Protein AF-A0A328BKX2-F1 (afdb_monomer)

pLDDT: mean 86.51, std 14.13, range [36.91, 97.56]

Solvent-accessible surface area (backbone atoms only — not comparable to full-atom values): 14090 Å² total; per-residue (Å²): 142,55,44,58,56,46,29,51,46,41,62,68,53,55,75,74,71,73,84,58,55,82,82,56,82,72,68,78,46,76,66,35,42,72,31,36,44,68,50,50,36,51,68,24,59,62,56,78,68,53,48,56,54,51,54,64,38,33,60,78,68,77,40,74,39,46,39,47,24,52,54,32,51,47,50,53,46,45,50,52,18,49,52,45,44,52,51,32,54,78,62,74,40,79,78,58,93,74,49,69,69,57,53,52,52,55,52,63,42,67,80,48,56,54,69,48,35,44,50,57,47,40,40,48,33,40,46,46,36,49,49,34,59,17,48,36,52,32,48,89,43,66,48,56,33,53,50,27,56,51,50,38,56,50,30,56,49,47,39,42,49,38,32,49,51,51,57,70,67,52,68,103,62,64,68,66,64,51,52,52,52,50,53,54,48,51,50,50,38,51,54,49,48,51,52,50,43,77,76,32,42,54,20,28,45,50,23,72,31,49,71,68,54,46,54,50,50,37,49,50,45,45,50,52,50,53,49,35,52,74,39,60,85,74,57,70,84,81,74,78,77,80,81,73,80,76,74,73,87,78,79,83,79,130

Foldseek 3Di:
DDLLVLLVQLVLCPCVLVPFPLVQPDAFDPLLCVQCVVVLLQLLDDDPVLLVLLLVLQVVLVDVSSSSSSVSVSVVSVVLSVLSCSVCVSNVRDHDPDHVLVVVLVVQLVVDHSLSNLLSQLLCLLLLLLLLLLLLQLTPGPSSVVSSVSSNVVSVLSLLSSLLVNLSVDDPDDPVVVVVVLVVSVVVSLVSLVVCCVRNVSSNVSSVHDPVNSVVSSVVSSVVSVVCNVPVVPRDSDHDDPDDPDDPPPPPPD

Mean predicted aligned error: 6.62 Å

Sequence (254 aa):
MTFANWTAYFRANHAHLADLSWDDPYRLTQREKRAAGRSLQHFQRFETGEGRHLRRRAEDMHDPDYEAAIGGLISEEADHSIALGQFLDAQGLPRLGRSWVNDAFRWLRRWGGLETTVRVLLTAEVVGTVYFRALYHATYSGLLQQLCLRIIRDEEMHVNFQCFALARLRPRRNAFSWGLRQLLHGGLTAGTAVVVWLWFNRALWAGGMGPVGFFAAVAEEWDRACQLLRQPDAIRINLPAPRTPQRPAAERAA

Structure (mmCIF, N/CA/C/O backbone):
data_AF-A0A328BKX2-F1
#
_entry.id   AF-A0A328BKX2-F1
#
loop_
_atom_site.group_PDB
_atom_site.id
_atom_site.type_symbol
_atom_site.label_atom_id
_atom_site.label_alt_id
_atom_site.label_comp_id
_atom_site.label_asym_id
_atom_site.label_entity_id
_atom_site.label_seq_id
_atom_site.pdbx_PDB_ins_code
_atom_site.Cartn_x
_atom_site.Cartn_y
_atom_site.Cartn_z
_atom_site.occupancy
_atom_site.B_iso_or_equiv
_atom_site.auth_seq_id
_atom_site.auth_comp_id
_atom_site.auth_asym_id
_atom_site.auth_atom_id
_atom_site.pdbx_PDB_model_num
ATOM 1 N N . MET A 1 1 ? 15.989 -12.217 -12.522 1.00 89.06 1 MET A N 1
ATOM 2 C CA . MET A 1 1 ? 14.554 -11.966 -12.271 1.00 89.06 1 MET A CA 1
ATOM 3 C C . MET A 1 1 ? 13.917 -11.367 -13.519 1.00 89.06 1 MET A C 1
ATOM 5 O O . MET A 1 1 ? 14.517 -10.469 -14.113 1.00 89.06 1 MET A O 1
ATOM 9 N N . THR A 1 2 ? 12.756 -11.878 -13.926 1.00 94.06 2 THR A N 1
ATOM 10 C CA . THR A 1 2 ? 11.971 -11.458 -15.107 1.00 94.06 2 THR A CA 1
ATOM 11 C C . THR A 1 2 ? 10.511 -11.191 -14.725 1.00 94.06 2 THR A C 1
ATOM 13 O O . THR A 1 2 ? 10.093 -11.537 -13.619 1.00 94.06 2 THR A O 1
ATOM 16 N N . PHE A 1 3 ? 9.714 -10.609 -15.629 1.00 95.94 3 PHE A N 1
ATOM 17 C CA . PHE A 1 3 ? 8.272 -10.460 -15.406 1.00 95.94 3 PHE A CA 1
ATOM 18 C C . PHE A 1 3 ? 7.538 -11.808 -15.328 1.00 95.94 3 PHE A C 1
ATOM 20 O O . PHE A 1 3 ? 6.598 -11.928 -14.549 1.00 95.94 3 PHE A O 1
ATOM 27 N N . ALA A 1 4 ? 8.030 -12.864 -15.988 1.00 96.31 4 ALA A N 1
ATOM 28 C CA . ALA A 1 4 ? 7.507 -14.220 -15.803 1.00 96.31 4 ALA A CA 1
ATOM 29 C C . ALA A 1 4 ? 7.591 -14.689 -14.337 1.00 96.31 4 ALA A C 1
ATOM 31 O O . ALA A 1 4 ? 6.673 -15.339 -13.836 1.00 96.31 4 ALA A O 1
ATOM 32 N N . ASN A 1 5 ? 8.668 -14.335 -13.615 1.00 96.00 5 ASN A N 1
ATOM 33 C CA . ASN A 1 5 ? 8.780 -14.654 -12.188 1.00 96.00 5 ASN A CA 1
ATOM 34 C C . ASN A 1 5 ? 7.713 -13.923 -11.357 1.00 96.00 5 ASN A C 1
ATOM 36 O O . ASN A 1 5 ? 7.162 -14.513 -10.432 1.00 96.00 5 ASN A O 1
ATOM 40 N N . TRP A 1 6 ? 7.400 -12.672 -11.701 1.00 96.25 6 TRP A N 1
ATOM 41 C CA . TRP A 1 6 ? 6.340 -11.894 -11.055 1.00 96.25 6 TRP A CA 1
ATOM 42 C C . TRP A 1 6 ? 4.947 -12.447 -11.361 1.00 96.25 6 TRP A C 1
ATOM 44 O O . TRP A 1 6 ? 4.137 -12.607 -10.453 1.00 96.25 6 TRP A O 1
ATOM 54 N N . THR A 1 7 ? 4.692 -12.844 -12.607 1.00 96.19 7 THR A N 1
ATOM 55 C CA . THR A 1 7 ? 3.459 -13.545 -12.989 1.00 96.19 7 THR A CA 1
ATOM 56 C C . THR A 1 7 ? 3.288 -14.849 -12.211 1.00 96.19 7 THR A C 1
ATOM 58 O O . THR A 1 7 ? 2.194 -15.149 -11.730 1.00 96.19 7 THR A O 1
ATOM 61 N N . ALA A 1 8 ? 4.365 -15.622 -12.041 1.00 95.38 8 ALA A N 1
ATOM 62 C CA . ALA A 1 8 ? 4.344 -16.830 -11.222 1.00 95.38 8 ALA A CA 1
ATOM 63 C C . ALA A 1 8 ? 4.078 -16.519 -9.739 1.00 95.38 8 ALA A C 1
ATOM 65 O O . ALA A 1 8 ? 3.306 -17.237 -9.107 1.00 95.38 8 ALA A O 1
ATOM 66 N N . TYR A 1 9 ? 4.665 -15.443 -9.204 1.00 95.50 9 TYR A N 1
ATOM 67 C CA . TYR A 1 9 ? 4.417 -14.981 -7.838 1.00 95.50 9 TYR A CA 1
ATOM 68 C C . TYR A 1 9 ? 2.941 -14.635 -7.609 1.00 95.50 9 TYR A C 1
ATOM 70 O O . TYR A 1 9 ? 2.323 -15.256 -6.748 1.00 95.50 9 TYR A O 1
ATOM 78 N N . PHE A 1 10 ? 2.352 -13.735 -8.405 1.00 94.94 10 PHE A N 1
ATOM 79 C CA . PHE A 1 10 ? 0.949 -13.337 -8.224 1.00 94.94 10 PHE A CA 1
ATOM 80 C C . PHE A 1 10 ? -0.008 -14.522 -8.395 1.00 94.94 10 PHE A C 1
ATOM 82 O O . PHE A 1 10 ? -0.987 -14.659 -7.668 1.00 94.94 10 PHE A O 1
ATOM 89 N N . ARG A 1 11 ? 0.307 -15.451 -9.307 1.00 93.62 11 ARG A N 1
ATOM 90 C CA . ARG A 1 11 ? -0.455 -16.699 -9.441 1.00 93.62 11 ARG A CA 1
ATOM 91 C C . ARG A 1 11 ? -0.369 -17.563 -8.180 1.00 93.62 11 ARG A C 1
ATOM 93 O O . ARG A 1 11 ? -1.376 -18.129 -7.768 1.00 93.62 11 ARG A O 1
ATOM 100 N N . ALA A 1 12 ? 0.815 -17.688 -7.584 1.00 92.44 12 ALA A N 1
ATOM 101 C CA . ALA A 1 12 ? 1.024 -18.476 -6.371 1.00 92.44 12 ALA A CA 1
ATOM 102 C C . ALA A 1 12 ? 0.431 -17.811 -5.116 1.00 92.44 12 ALA A C 1
ATOM 104 O O . ALA A 1 12 ? -0.023 -18.517 -4.215 1.00 92.44 12 ALA A O 1
ATOM 105 N N . ASN A 1 13 ? 0.404 -16.475 -5.062 1.00 92.12 13 ASN A N 1
ATOM 106 C CA . ASN A 1 13 ? -0.212 -15.711 -3.975 1.00 92.12 13 ASN A CA 1
ATOM 107 C C . ASN A 1 13 ? -1.744 -15.627 -4.107 1.00 92.12 13 ASN A C 1
ATOM 109 O O . ASN A 1 13 ? -2.405 -15.092 -3.229 1.00 92.12 13 ASN A O 1
ATOM 113 N N . HIS A 1 14 ? -2.357 -16.198 -5.145 1.00 87.69 14 HIS A N 1
ATOM 114 C CA . HIS A 1 14 ? -3.814 -16.220 -5.269 1.00 87.69 14 HIS A CA 1
ATOM 115 C C . HIS A 1 14 ? -4.500 -16.879 -4.052 1.00 87.69 14 HIS A C 1
ATOM 117 O O . HIS A 1 14 ? -4.045 -17.907 -3.534 1.00 87.69 14 HIS A O 1
ATOM 123 N N . ALA A 1 15 ? -5.641 -16.324 -3.626 1.00 85.88 15 ALA A N 1
ATOM 124 C CA . ALA A 1 15 ? -6.417 -16.790 -2.469 1.00 85.88 15 ALA A CA 1
ATOM 125 C C . ALA A 1 15 ? -5.618 -16.812 -1.150 1.00 85.88 15 ALA A C 1
ATOM 127 O O . ALA A 1 15 ? -5.840 -17.662 -0.286 1.00 85.88 15 ALA A O 1
ATOM 128 N N . HIS A 1 16 ? -4.670 -15.891 -0.994 1.00 86.31 16 HIS A N 1
ATOM 129 C CA . HIS A 1 16 ? -3.834 -15.752 0.194 1.00 86.31 16 HIS A CA 1
ATOM 130 C C . HIS A 1 16 ? -4.561 -15.246 1.452 1.00 86.31 16 HIS A C 1
ATOM 132 O O . HIS A 1 16 ? -3.963 -15.272 2.526 1.00 86.31 16 HIS A O 1
ATOM 138 N N . LEU A 1 17 ? -5.805 -14.777 1.304 1.00 90.56 17 LEU A N 1
ATOM 139 C CA . LEU A 1 17 ? -6.700 -14.331 2.382 1.00 90.56 17 LEU A CA 1
ATOM 140 C C . LEU A 1 17 ? -7.748 -15.387 2.763 1.00 90.56 17 LEU A C 1
ATOM 142 O O . LEU A 1 17 ? -8.624 -15.125 3.586 1.00 90.56 17 LEU A O 1
ATOM 146 N N . ALA A 1 18 ? -7.728 -16.561 2.127 1.00 88.31 18 ALA A N 1
ATOM 147 C CA . ALA A 1 18 ? -8.783 -17.559 2.298 1.00 88.31 18 ALA A CA 1
ATOM 148 C C . ALA A 1 18 ? -8.779 -18.231 3.683 1.00 88.31 18 ALA A C 1
ATOM 150 O O . ALA A 1 18 ? -9.789 -18.804 4.077 1.00 88.31 18 ALA A O 1
ATOM 151 N N . ASP A 1 19 ? -7.658 -18.180 4.405 1.00 89.06 19 ASP A N 1
ATOM 152 C CA . ASP A 1 19 ? -7.442 -18.813 5.710 1.00 89.06 19 ASP A CA 1
ATOM 153 C C . ASP A 1 19 ? -7.619 -17.859 6.903 1.00 89.06 19 ASP A C 1
ATOM 155 O O . ASP A 1 19 ? -7.345 -18.235 8.043 1.00 89.06 19 ASP A O 1
ATOM 159 N N . LEU A 1 20 ? -8.094 -16.637 6.657 1.00 92.50 20 LEU A N 1
ATOM 160 C CA . LEU A 1 20 ? -8.404 -15.683 7.716 1.00 92.50 20 LEU A CA 1
ATOM 161 C C . LEU A 1 20 ? -9.540 -16.193 8.612 1.00 92.50 20 LEU A C 1
ATOM 163 O O . LEU A 1 20 ? -10.514 -16.783 8.140 1.00 92.50 20 LEU A O 1
ATOM 167 N N . SER A 1 21 ? -9.443 -15.904 9.910 1.00 93.06 21 SER A N 1
ATOM 168 C CA . SER A 1 21 ? -10.442 -16.292 10.919 1.00 93.06 21 SER A CA 1
ATOM 169 C C . SER A 1 21 ? -11.715 -15.433 10.842 1.00 93.06 21 SER A C 1
ATOM 171 O O . SER A 1 21 ? -11.977 -14.596 11.705 1.00 93.06 21 SER A O 1
ATOM 173 N N . TRP A 1 22 ? -12.504 -15.598 9.776 1.00 93.25 22 TRP A N 1
ATOM 174 C CA . TRP A 1 22 ? -13.756 -14.857 9.547 1.00 93.25 22 TRP A CA 1
ATOM 175 C C . TRP A 1 22 ? -14.840 -15.110 10.605 1.00 93.25 22 TRP A C 1
ATOM 177 O O . TRP A 1 22 ? -15.785 -14.330 10.719 1.00 93.25 22 TRP A O 1
ATOM 187 N N . ASP A 1 23 ? -14.699 -16.179 11.384 1.00 91.06 23 ASP A N 1
ATOM 188 C CA . ASP A 1 23 ? -15.544 -16.552 12.515 1.00 91.06 23 ASP A CA 1
ATOM 189 C C . ASP A 1 23 ? -15.181 -15.831 13.829 1.00 91.06 23 ASP A C 1
ATOM 191 O O . ASP A 1 23 ? -15.810 -16.090 14.855 1.00 91.06 23 ASP A O 1
ATOM 195 N N . ASP A 1 24 ? -14.226 -14.888 13.807 1.00 89.12 24 ASP A N 1
ATOM 196 C CA . ASP A 1 24 ? -13.845 -14.071 14.965 1.00 89.12 24 ASP A CA 1
ATOM 197 C C . ASP A 1 24 ? -15.081 -13.373 15.597 1.00 89.12 24 ASP A C 1
ATOM 199 O O . ASP A 1 24 ? -15.725 -12.507 14.977 1.00 89.12 24 ASP A O 1
ATOM 203 N N . PRO A 1 25 ? -15.443 -13.711 16.855 1.00 93.38 25 PRO A N 1
ATOM 204 C CA . PRO A 1 25 ? -16.592 -13.115 17.527 1.00 93.38 25 PRO A CA 1
ATOM 205 C C . PRO A 1 25 ? -16.325 -11.671 17.966 1.00 93.38 25 PRO A C 1
ATOM 207 O O . PRO A 1 25 ? -17.259 -10.985 18.389 1.00 93.38 25 PRO A O 1
ATOM 210 N N . TYR A 1 26 ? -15.081 -11.183 17.874 1.00 95.94 26 TYR A N 1
ATOM 211 C CA . TYR A 1 26 ? -14.721 -9.841 18.302 1.00 95.94 26 TYR A CA 1
ATOM 212 C C . TYR A 1 26 ? -15.551 -8.775 17.578 1.00 95.94 26 TYR A C 1
ATOM 214 O O . TYR A 1 26 ? -15.739 -8.783 16.353 1.00 95.94 26 TYR A O 1
ATOM 222 N N . ARG A 1 27 ? -16.058 -7.814 18.352 1.00 96.75 27 ARG A N 1
ATOM 223 C CA . ARG A 1 27 ? -16.781 -6.653 17.836 1.00 96.75 27 ARG A CA 1
ATOM 224 C C . ARG A 1 27 ? -16.072 -5.389 18.269 1.00 96.75 27 ARG A C 1
ATOM 226 O O . ARG A 1 27 ? -15.875 -5.165 19.461 1.00 96.75 27 ARG A O 1
ATOM 233 N N . LEU A 1 28 ? -15.739 -4.553 17.287 1.00 96.50 28 LEU A N 1
ATOM 234 C CA . LEU A 1 28 ? -15.098 -3.269 17.521 1.00 96.50 28 LEU A CA 1
ATOM 235 C C . LEU A 1 28 ? -15.939 -2.445 18.496 1.00 96.50 28 LEU A C 1
ATOM 237 O O . LEU A 1 28 ? -17.134 -2.200 18.284 1.00 96.50 28 LEU A O 1
ATOM 241 N N . THR A 1 29 ? -15.283 -1.957 19.537 1.00 97.12 29 THR A N 1
ATOM 242 C CA . THR A 1 29 ? -15.866 -1.005 20.473 1.00 97.12 29 THR A CA 1
ATOM 243 C C . THR A 1 29 ? -16.212 0.302 19.760 1.00 97.12 29 THR A C 1
ATOM 245 O O . THR A 1 29 ? -15.664 0.656 18.713 1.00 97.12 29 THR A O 1
ATOM 248 N N . GLN A 1 30 ? -17.083 1.110 20.366 1.00 95.88 30 GLN A N 1
ATOM 249 C CA . GLN A 1 30 ? -17.389 2.442 19.834 1.00 95.88 30 GLN A CA 1
ATOM 250 C C . GLN A 1 30 ? -16.146 3.343 19.744 1.00 95.88 30 GLN A C 1
ATOM 252 O O . GLN A 1 30 ? -16.073 4.224 18.886 1.00 95.88 30 GLN A O 1
ATOM 257 N N . ARG A 1 31 ? -15.151 3.125 20.613 1.00 94.69 31 ARG A N 1
ATOM 258 C CA . ARG A 1 31 ? -13.868 3.833 20.561 1.00 94.69 31 ARG A CA 1
ATOM 259 C C . ARG A 1 31 ? -13.078 3.446 19.311 1.00 94.69 31 ARG A C 1
ATOM 261 O O . ARG A 1 31 ? -12.642 4.344 18.597 1.00 94.69 31 ARG A O 1
ATOM 268 N N . GLU A 1 32 ? -12.948 2.155 19.026 1.00 96.19 32 GLU A N 1
ATOM 269 C CA . GLU A 1 32 ? -12.232 1.656 17.844 1.00 96.19 32 GLU A CA 1
ATOM 270 C C . GLU A 1 32 ? -12.942 2.045 16.547 1.00 96.19 32 GLU A C 1
ATOM 272 O O . GLU A 1 32 ? -12.303 2.553 15.629 1.00 96.19 32 GLU A O 1
ATOM 277 N N . LYS A 1 33 ? -14.277 1.935 16.493 1.00 95.88 33 LYS A N 1
ATOM 278 C CA . LYS A 1 33 ? -15.070 2.399 15.341 1.00 95.88 33 LYS A CA 1
ATOM 279 C C . LYS A 1 33 ? -14.832 3.881 15.042 1.00 95.88 33 LYS A C 1
ATOM 281 O O . LYS A 1 33 ? -14.639 4.252 13.888 1.00 95.88 33 LYS A O 1
ATOM 286 N N . ARG A 1 34 ? -14.782 4.737 16.072 1.00 93.38 34 ARG A N 1
ATOM 287 C CA . ARG A 1 34 ? -14.463 6.171 15.914 1.00 93.38 34 ARG A CA 1
ATOM 288 C C . ARG A 1 34 ? -13.007 6.439 15.534 1.00 93.38 34 ARG A C 1
ATOM 290 O O . ARG A 1 34 ? -12.729 7.489 14.957 1.00 93.38 34 ARG A O 1
ATOM 297 N N . ALA A 1 35 ? -12.087 5.555 15.905 1.00 93.25 35 ALA A N 1
ATOM 298 C CA . ALA A 1 35 ? -10.669 5.705 15.608 1.00 93.25 35 ALA A CA 1
ATOM 299 C C . ALA A 1 35 ? -10.337 5.266 14.175 1.00 93.25 35 ALA A C 1
ATOM 301 O O . ALA A 1 35 ? -9.721 6.029 13.436 1.00 93.25 35 ALA A O 1
ATOM 302 N N . ALA A 1 36 ? -10.787 4.073 13.780 1.00 93.00 36 ALA A N 1
ATOM 303 C CA . ALA A 1 36 ? -10.368 3.398 12.554 1.00 93.00 36 ALA A CA 1
ATOM 304 C C . ALA A 1 36 ? -11.486 3.221 11.516 1.00 93.00 36 ALA A C 1
ATOM 306 O O . ALA A 1 36 ? -11.193 3.055 10.338 1.00 93.00 36 ALA A O 1
ATOM 307 N N . GLY A 1 37 ? -12.765 3.298 11.901 1.00 92.88 37 GLY A N 1
ATOM 308 C CA . GLY A 1 37 ? -13.880 2.978 11.002 1.00 92.88 37 GLY A CA 1
ATOM 309 C C . GLY A 1 37 ? -13.883 3.817 9.724 1.00 92.88 37 GLY A C 1
ATOM 310 O O . GLY A 1 37 ? -13.980 3.269 8.632 1.00 92.88 37 GLY A O 1
ATOM 311 N N . ARG A 1 38 ? -13.682 5.137 9.840 1.00 89.81 38 ARG A N 1
ATOM 312 C CA . ARG A 1 38 ? -13.616 6.020 8.664 1.00 89.81 38 ARG A CA 1
ATOM 313 C C . ARG A 1 38 ? -12.434 5.692 7.755 1.00 89.81 38 ARG A C 1
ATOM 315 O O . ARG A 1 38 ? -12.604 5.681 6.543 1.00 89.81 38 ARG A O 1
ATOM 322 N N . SER A 1 39 ? -11.244 5.460 8.308 1.00 89.81 39 SER A N 1
ATOM 323 C CA . SER A 1 39 ? -10.068 5.176 7.479 1.00 89.81 39 SER A CA 1
ATOM 324 C C . SER A 1 39 ? -10.202 3.818 6.788 1.00 89.81 39 SER A C 1
ATOM 326 O O . SER A 1 39 ? -10.013 3.754 5.579 1.00 89.81 39 SER A O 1
ATOM 328 N N . LEU A 1 40 ? -10.678 2.789 7.498 1.00 90.44 40 LEU A N 1
ATOM 329 C CA . LEU A 1 40 ? -11.006 1.480 6.926 1.00 90.44 40 LEU A CA 1
ATOM 330 C C . LEU A 1 40 ? -11.956 1.589 5.734 1.00 90.44 40 LEU A C 1
ATOM 332 O O . LEU A 1 40 ? -11.694 1.006 4.693 1.00 90.44 40 LEU A O 1
ATOM 336 N N . GLN A 1 41 ? -13.027 2.376 5.849 1.00 89.94 41 GLN A N 1
ATOM 337 C CA . GLN A 1 41 ? -13.966 2.585 4.744 1.00 89.94 41 GLN A CA 1
ATOM 338 C C . GLN A 1 41 ? -13.304 3.203 3.505 1.00 89.94 41 GLN A C 1
ATOM 340 O O . GLN A 1 41 ? -13.706 2.902 2.384 1.00 89.94 41 GLN A O 1
ATOM 345 N N . HIS A 1 42 ? -12.317 4.084 3.687 1.00 86.69 42 HIS A N 1
ATOM 346 C CA . HIS A 1 42 ? -11.595 4.702 2.575 1.00 86.69 42 HIS A CA 1
ATOM 347 C C . HIS A 1 42 ? -10.585 3.741 1.935 1.00 86.69 42 HIS A C 1
ATOM 349 O O . HIS A 1 42 ? -10.509 3.700 0.709 1.00 86.69 42 HIS A O 1
ATOM 355 N N . PHE A 1 43 ? -9.849 2.974 2.745 1.00 82.12 43 PHE A N 1
ATOM 356 C CA . PHE A 1 43 ? -8.861 1.991 2.278 1.00 82.12 43 PHE A CA 1
ATOM 357 C C . PHE A 1 43 ? -9.493 0.704 1.736 1.00 82.12 43 PHE A C 1
ATOM 359 O O . PHE A 1 43 ? -8.879 0.014 0.936 1.00 82.12 43 PHE A O 1
ATOM 366 N N . GLN A 1 44 ? -10.750 0.417 2.081 1.00 82.62 44 GLN A N 1
ATOM 367 C CA . GLN A 1 44 ? -11.525 -0.715 1.563 1.00 82.62 44 GLN A CA 1
ATOM 368 C C . GLN A 1 44 ? -11.735 -0.688 0.043 1.00 82.62 44 GLN A C 1
ATOM 370 O O . GLN A 1 44 ? -12.341 -1.605 -0.496 1.00 82.62 44 GLN A O 1
ATOM 375 N N . ARG A 1 45 ? -11.315 0.356 -0.671 1.00 74.12 45 ARG A N 1
ATOM 376 C CA . ARG A 1 45 ? -11.721 0.555 -2.056 1.00 74.12 45 ARG A CA 1
ATOM 377 C C . ARG A 1 45 ? -10.521 0.650 -2.988 1.00 74.12 45 ARG A C 1
ATOM 379 O O . ARG A 1 45 ? -9.939 1.718 -3.125 1.00 74.12 45 ARG A O 1
ATOM 386 N N . PHE A 1 46 ? -10.269 -0.429 -3.718 1.00 59.41 46 PHE A N 1
ATOM 387 C CA . PHE A 1 46 ? -9.586 -0.400 -5.012 1.00 59.41 46 PHE A CA 1
ATOM 388 C C . PHE A 1 46 ? -10.657 -0.258 -6.105 1.00 59.41 46 PHE A C 1
ATOM 390 O O . PHE A 1 46 ? -11.606 -1.050 -6.157 1.00 59.41 46 PHE A O 1
ATOM 397 N N . GLU A 1 47 ? -10.619 0.790 -6.933 1.00 56.66 47 GLU A N 1
ATOM 398 C CA . GLU A 1 47 ? -11.700 1.012 -7.901 1.00 56.66 47 GLU A CA 1
ATOM 399 C C . GLU A 1 47 ? -11.531 0.136 -9.153 1.00 56.66 47 GLU A C 1
ATOM 401 O O . GLU A 1 47 ? -10.498 0.147 -9.814 1.00 56.66 47 GLU A O 1
ATOM 406 N N . THR A 1 48 ? -12.602 -0.523 -9.614 1.00 49.53 48 THR A N 1
ATOM 407 C CA . THR A 1 48 ? -12.620 -1.300 -10.877 1.00 49.53 48 THR A CA 1
ATOM 408 C C . THR A 1 48 ? -12.193 -0.477 -12.111 1.00 49.53 48 THR A C 1
ATOM 410 O O . THR A 1 48 ? -11.784 -1.025 -13.137 1.00 49.53 48 THR A O 1
ATOM 413 N N . GLY A 1 49 ? -12.29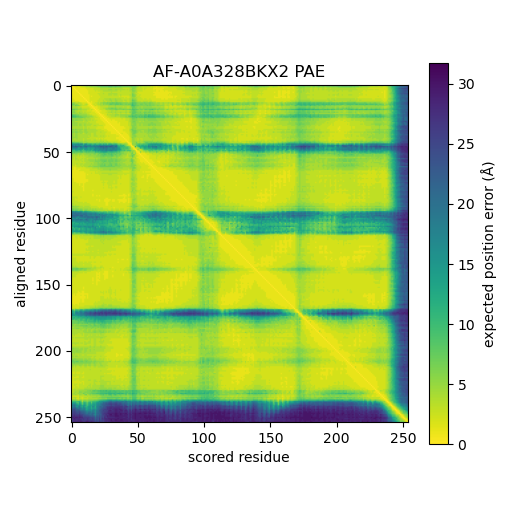9 0.856 -12.047 1.00 51.09 49 GLY A N 1
ATOM 414 C CA . GLY A 1 49 ? -11.801 1.770 -13.079 1.00 51.09 49 GLY A CA 1
ATOM 415 C C . GLY A 1 49 ? -10.276 1.925 -13.098 1.00 51.09 49 GLY A C 1
ATOM 416 O O . GLY A 1 49 ? -9.718 2.191 -14.164 1.00 51.09 49 GLY A O 1
ATOM 417 N N . GLU A 1 50 ? -9.606 1.725 -11.963 1.00 66.81 50 GLU A N 1
ATOM 418 C CA . GLU A 1 50 ? -8.147 1.795 -11.838 1.00 66.81 50 GLU A CA 1
ATOM 419 C C . GLU A 1 50 ? -7.483 0.613 -12.539 1.00 66.81 50 GLU A C 1
ATOM 421 O O . GLU A 1 50 ? -6.582 0.823 -13.350 1.00 66.81 50 GLU A O 1
ATOM 426 N N . GLY A 1 51 ? -8.013 -0.602 -12.354 1.00 75.69 51 GLY A N 1
ATOM 427 C CA . GLY A 1 51 ? -7.501 -1.795 -13.033 1.00 75.69 51 GLY A CA 1
ATOM 428 C C . GLY A 1 51 ? -7.563 -1.700 -14.563 1.00 75.69 51 GLY A C 1
ATOM 429 O O . GLY A 1 51 ? -6.627 -2.101 -15.250 1.00 75.69 51 GLY A O 1
ATOM 430 N N . ARG A 1 52 ? -8.621 -1.100 -15.131 1.00 79.00 52 ARG A N 1
ATOM 431 C CA . ARG A 1 52 ? -8.723 -0.913 -16.593 1.00 79.00 52 ARG A CA 1
ATOM 432 C C . ARG A 1 52 ? -7.691 0.070 -17.141 1.00 79.00 52 ARG A C 1
ATOM 434 O O . ARG A 1 52 ? -7.125 -0.185 -18.199 1.00 79.00 52 ARG A O 1
ATOM 441 N N . HIS A 1 53 ? -7.468 1.193 -16.454 1.00 81.56 53 HIS A N 1
ATOM 442 C CA . HIS A 1 53 ? -6.447 2.165 -16.866 1.00 81.56 53 HIS A CA 1
ATOM 443 C C . HIS A 1 53 ? -5.052 1.557 -16.758 1.00 81.56 53 HIS A C 1
ATOM 445 O O . HIS A 1 53 ? -4.261 1.689 -17.686 1.00 81.56 53 HIS A O 1
ATOM 451 N N . LEU A 1 54 ? -4.776 0.854 -15.659 1.00 84.94 54 LEU A N 1
ATOM 452 C CA . LEU A 1 54 ? -3.486 0.217 -15.436 1.00 84.94 54 LEU A CA 1
ATOM 453 C C . LEU A 1 54 ? -3.187 -0.865 -16.482 1.00 84.94 54 LEU A C 1
ATOM 455 O O . LEU A 1 54 ? -2.093 -0.860 -17.034 1.00 84.94 54 LEU A O 1
ATOM 459 N N . ARG A 1 55 ? -4.166 -1.714 -16.830 1.00 87.06 55 ARG A N 1
ATOM 460 C CA . ARG A 1 55 ? -4.023 -2.699 -17.921 1.00 87.06 55 ARG A CA 1
ATOM 461 C C . ARG A 1 55 ? -3.658 -2.041 -19.247 1.00 87.06 55 ARG A C 1
ATOM 463 O O . ARG A 1 55 ? -2.685 -2.446 -19.860 1.00 87.06 55 ARG A O 1
ATOM 470 N N . ARG A 1 56 ? -4.367 -0.974 -19.631 1.00 87.31 56 ARG A N 1
ATOM 471 C CA . ARG A 1 56 ? -4.053 -0.234 -20.866 1.00 87.31 56 ARG A CA 1
ATOM 472 C C . ARG A 1 56 ? -2.646 0.352 -20.855 1.00 87.31 56 ARG A C 1
ATOM 474 O O . ARG A 1 56 ? -1.993 0.371 -21.881 1.00 87.31 56 ARG A O 1
ATOM 481 N N . ARG A 1 57 ? -2.173 0.856 -19.709 1.00 88.81 57 ARG A N 1
ATOM 482 C CA . ARG A 1 57 ? -0.794 1.358 -19.606 1.00 88.81 57 ARG A CA 1
ATOM 483 C C . ARG A 1 57 ? 0.235 0.240 -19.619 1.00 88.81 57 ARG A C 1
ATOM 485 O O . ARG A 1 57 ? 1.354 0.495 -20.037 1.00 88.81 57 ARG A O 1
ATOM 492 N N . ALA A 1 58 ? -0.113 -0.964 -19.173 1.00 89.88 58 ALA A N 1
ATOM 493 C CA . ALA A 1 58 ? 0.810 -2.091 -19.182 1.00 89.88 58 ALA A CA 1
ATOM 494 C C . ALA A 1 58 ? 1.230 -2.493 -20.604 1.00 89.88 58 ALA A C 1
ATOM 496 O O . ALA A 1 58 ? 2.385 -2.864 -20.799 1.00 89.88 58 ALA A O 1
ATOM 497 N N . GLU A 1 59 ? 0.342 -2.310 -21.587 1.00 90.38 59 GLU A N 1
ATOM 498 C CA . GLU A 1 59 ? 0.617 -2.525 -23.018 1.00 90.38 59 GLU A CA 1
ATOM 499 C C . GLU A 1 59 ? 1.799 -1.665 -23.522 1.00 90.38 59 GLU A C 1
ATOM 501 O O . GLU A 1 59 ? 2.551 -2.105 -24.394 1.00 90.38 59 GLU A O 1
ATOM 506 N N . ASP A 1 60 ? 2.037 -0.483 -22.926 1.00 90.31 60 ASP A N 1
ATOM 507 C CA . ASP A 1 60 ? 3.160 0.412 -23.273 1.00 90.31 60 ASP A CA 1
ATOM 508 C C . ASP A 1 60 ? 4.539 -0.213 -22.960 1.00 90.31 60 ASP A C 1
ATOM 510 O O . ASP A 1 60 ? 5.566 0.281 -23.429 1.00 90.31 60 ASP A O 1
ATOM 514 N N . MET A 1 61 ? 4.596 -1.270 -22.138 1.00 90.50 61 MET A N 1
ATOM 515 C CA . MET A 1 61 ? 5.836 -2.010 -21.861 1.00 90.50 61 MET A CA 1
ATOM 516 C C . MET A 1 61 ? 6.222 -2.945 -23.018 1.00 90.50 61 MET A C 1
ATOM 518 O O . MET A 1 61 ? 7.394 -3.294 -23.144 1.00 90.50 61 MET A O 1
ATOM 522 N N . HIS A 1 62 ? 5.254 -3.356 -23.848 1.00 91.19 62 HIS A N 1
ATOM 523 C CA . HIS A 1 62 ? 5.423 -4.366 -24.899 1.00 91.19 62 HIS A CA 1
ATOM 524 C C . HIS A 1 62 ? 6.008 -5.700 -24.391 1.00 91.19 62 HIS A C 1
ATOM 526 O O . HIS A 1 62 ? 6.807 -6.341 -25.074 1.00 91.19 62 HIS A O 1
ATOM 532 N N . ASP A 1 63 ? 5.610 -6.117 -23.185 1.00 94.19 63 ASP A N 1
ATOM 533 C CA . ASP A 1 63 ? 6.018 -7.380 -22.567 1.00 94.19 63 ASP A CA 1
ATOM 534 C C . ASP A 1 63 ? 4.771 -8.124 -22.043 1.00 94.19 63 ASP A C 1
ATOM 536 O O . ASP A 1 63 ? 4.139 -7.657 -21.086 1.00 94.19 63 ASP A O 1
ATOM 540 N N . PRO A 1 64 ? 4.398 -9.276 -22.634 1.00 95.06 64 PRO A N 1
ATOM 541 C CA . PRO A 1 64 ? 3.187 -9.999 -22.248 1.00 95.06 64 PRO A CA 1
ATOM 542 C C . PRO A 1 64 ? 3.251 -10.544 -20.814 1.00 95.06 64 PRO A C 1
ATOM 544 O O . PRO A 1 64 ? 2.215 -10.675 -20.159 1.00 95.06 64 PRO A O 1
ATOM 547 N N . ASP A 1 65 ? 4.448 -10.828 -20.289 1.00 96.62 65 ASP A N 1
ATOM 548 C CA . ASP A 1 65 ? 4.598 -11.245 -18.898 1.00 96.62 65 ASP A CA 1
ATOM 549 C C . ASP A 1 65 ? 4.384 -10.066 -17.939 1.00 96.62 65 ASP A C 1
ATOM 551 O O . ASP A 1 65 ? 3.924 -10.274 -16.816 1.00 96.62 65 ASP A O 1
ATOM 555 N N . TYR A 1 66 ? 4.689 -8.829 -18.350 1.00 96.12 66 TYR A N 1
ATOM 556 C CA . TYR A 1 66 ? 4.364 -7.643 -17.552 1.00 96.12 66 TYR A CA 1
ATOM 557 C C . TYR A 1 66 ? 2.855 -7.399 -17.503 1.00 96.12 66 TYR A C 1
ATOM 559 O O . TYR A 1 66 ? 2.311 -7.147 -16.427 1.00 96.12 66 TYR A O 1
ATOM 567 N N . GLU A 1 67 ? 2.166 -7.525 -18.638 1.00 95.44 67 GLU A N 1
ATOM 568 C CA . GLU A 1 67 ? 0.704 -7.426 -18.695 1.00 95.44 67 GLU A CA 1
ATOM 569 C C . GLU A 1 67 ? 0.031 -8.485 -17.810 1.00 95.44 67 GLU A C 1
ATOM 571 O O . GLU A 1 67 ? -0.887 -8.171 -17.044 1.00 95.44 67 GLU A O 1
ATOM 576 N N . ALA A 1 68 ? 0.527 -9.726 -17.851 1.00 96.00 68 ALA A N 1
ATOM 577 C CA . ALA A 1 68 ? 0.050 -10.803 -16.990 1.00 96.00 68 ALA A CA 1
ATOM 578 C C . ALA A 1 68 ? 0.306 -10.514 -15.499 1.00 96.00 68 ALA A C 1
ATOM 580 O O . ALA A 1 68 ? -0.600 -10.692 -14.681 1.00 96.00 68 ALA A O 1
ATOM 581 N N . ALA A 1 69 ? 1.492 -10.009 -15.143 1.00 96.31 69 ALA A N 1
ATOM 582 C CA . ALA A 1 69 ? 1.822 -9.630 -13.769 1.00 96.31 69 ALA A CA 1
ATOM 583 C C . ALA A 1 69 ? 0.938 -8.478 -13.259 1.00 96.31 69 ALA A C 1
ATOM 585 O O . ALA A 1 69 ? 0.439 -8.541 -12.138 1.00 96.31 69 ALA A O 1
ATOM 586 N N . ILE A 1 70 ? 0.662 -7.469 -14.093 1.00 95.00 70 ILE A N 1
ATOM 587 C CA . ILE A 1 70 ? -0.287 -6.389 -13.781 1.00 95.00 70 ILE A CA 1
ATOM 588 C C . ILE A 1 70 ? -1.706 -6.934 -13.589 1.00 95.00 70 ILE A C 1
ATOM 590 O O . ILE A 1 70 ? -2.433 -6.481 -12.705 1.00 95.00 70 ILE A O 1
ATOM 594 N N . GLY A 1 71 ? -2.111 -7.923 -14.389 1.00 94.00 71 GLY A N 1
ATOM 595 C CA . GLY A 1 71 ? -3.366 -8.642 -14.189 1.00 94.00 71 GLY A CA 1
ATOM 596 C C . GLY A 1 71 ? -3.450 -9.307 -12.812 1.00 94.00 71 GLY A C 1
ATOM 597 O O . GLY A 1 71 ? -4.495 -9.208 -12.168 1.00 94.00 71 GLY A O 1
ATOM 598 N N . GLY A 1 72 ? -2.353 -9.926 -12.367 1.00 94.62 72 GLY A N 1
ATOM 599 C CA . GLY A 1 72 ? -2.203 -10.513 -11.035 1.00 94.62 72 GLY A CA 1
ATOM 600 C C . GLY A 1 72 ? -2.310 -9.482 -9.912 1.00 94.62 72 GLY A C 1
ATOM 601 O O . GLY A 1 72 ? -3.168 -9.634 -9.048 1.00 94.62 72 GLY A O 1
ATOM 602 N N . LEU A 1 73 ? -1.538 -8.394 -9.995 1.00 93.19 73 LEU A N 1
ATOM 603 C CA . LEU A 1 73 ? -1.595 -7.263 -9.057 1.00 93.19 73 LEU A CA 1
ATOM 604 C C . LEU A 1 73 ? -3.026 -6.727 -8.893 1.00 93.19 73 LEU A C 1
ATOM 606 O O . LEU A 1 73 ? -3.519 -6.569 -7.786 1.00 93.19 73 LEU A O 1
ATOM 610 N N . ILE A 1 74 ? -3.733 -6.491 -10.003 1.00 91.56 74 ILE A N 1
ATOM 611 C CA . ILE A 1 74 ? -5.117 -5.988 -9.968 1.00 91.56 74 ILE A CA 1
ATOM 612 C C . ILE A 1 74 ? -6.065 -6.968 -9.267 1.00 91.56 74 ILE A C 1
ATOM 614 O O . ILE A 1 74 ? -7.034 -6.535 -8.645 1.00 91.56 74 ILE A O 1
ATOM 618 N N . SER A 1 75 ? -5.834 -8.275 -9.415 1.00 91.44 75 SER A N 1
ATOM 619 C CA . SER A 1 75 ? -6.632 -9.292 -8.728 1.00 91.44 75 SER A CA 1
ATOM 620 C C . SER A 1 75 ? -6.363 -9.281 -7.225 1.00 91.44 75 SER A C 1
ATOM 622 O O . SER A 1 75 ? -7.308 -9.349 -6.450 1.00 91.44 75 SER A O 1
ATOM 624 N N . GLU A 1 76 ? -5.099 -9.156 -6.826 1.00 92.38 76 GLU A N 1
ATOM 625 C CA . GLU A 1 76 ? -4.672 -9.104 -5.423 1.00 92.38 76 GLU A CA 1
ATOM 626 C C . GLU A 1 76 ? -5.259 -7.879 -4.698 1.00 92.38 76 GLU A C 1
ATOM 628 O O . GLU A 1 76 ? -5.918 -8.014 -3.670 1.00 92.38 76 GLU A O 1
ATOM 633 N N . GLU A 1 77 ? -5.174 -6.703 -5.318 1.00 90.38 77 GLU A N 1
ATOM 634 C CA . GLU A 1 77 ? -5.801 -5.467 -4.829 1.00 90.38 77 GLU A CA 1
ATOM 635 C C . GLU A 1 77 ? -7.339 -5.557 -4.735 1.00 90.38 77 GLU A C 1
ATOM 637 O O . GLU A 1 77 ? -7.987 -4.992 -3.844 1.00 90.38 77 GLU A O 1
ATOM 642 N N . ALA A 1 78 ? -7.966 -6.287 -5.665 1.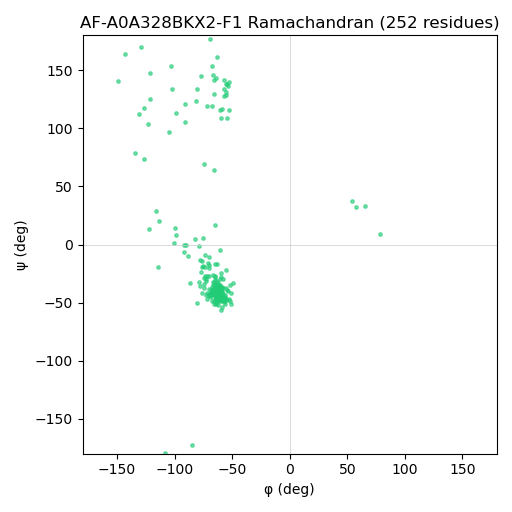00 88.94 78 ALA A N 1
ATOM 643 C CA . ALA A 1 78 ? -9.399 -6.549 -5.603 1.00 88.94 78 ALA A CA 1
ATOM 644 C C . ALA A 1 78 ? -9.754 -7.455 -4.413 1.00 88.94 78 ALA A C 1
ATOM 646 O O . ALA A 1 78 ? -10.758 -7.196 -3.743 1.00 88.94 78 ALA A O 1
ATOM 647 N N . ASP A 1 79 ? -8.927 -8.460 -4.114 1.00 91.12 79 ASP A N 1
ATOM 648 C CA . ASP A 1 79 ? -9.097 -9.333 -2.952 1.00 91.12 79 ASP A CA 1
ATOM 649 C C . ASP A 1 79 ? -8.976 -8.538 -1.639 1.00 91.12 79 ASP A C 1
ATOM 651 O O . ASP A 1 79 ? -9.824 -8.699 -0.755 1.00 91.12 79 ASP A O 1
ATOM 655 N N . HIS A 1 80 ? -8.016 -7.607 -1.528 1.00 91.94 80 HIS A N 1
ATOM 656 C CA . HIS A 1 80 ? -7.896 -6.699 -0.372 1.00 91.94 80 HIS A CA 1
ATOM 657 C C . HIS A 1 80 ? -9.171 -5.869 -0.164 1.00 91.94 80 HIS A C 1
ATOM 659 O O . HIS A 1 80 ? -9.722 -5.809 0.938 1.00 91.94 80 HIS A O 1
ATOM 665 N N . SER A 1 81 ? -9.680 -5.266 -1.242 1.00 90.12 81 SER A N 1
ATOM 666 C CA . SER A 1 81 ? -10.911 -4.462 -1.258 1.00 90.12 81 SER A CA 1
ATOM 667 C C . SER A 1 81 ? -12.148 -5.272 -0.834 1.00 90.12 81 SER A C 1
ATOM 669 O O . SER A 1 81 ? -12.981 -4.807 -0.043 1.00 90.12 81 SER A O 1
ATOM 671 N N . ILE A 1 82 ? -12.263 -6.515 -1.317 1.00 91.38 82 ILE A N 1
ATOM 672 C CA . ILE A 1 82 ? -13.342 -7.440 -0.948 1.00 91.38 82 ILE A CA 1
ATOM 673 C C . ILE A 1 82 ? -13.243 -7.812 0.531 1.00 91.38 82 ILE A C 1
ATOM 675 O O . ILE A 1 82 ? -14.240 -7.696 1.248 1.00 91.38 82 ILE A O 1
ATOM 679 N N . ALA A 1 83 ? -12.059 -8.204 1.000 1.00 93.88 83 ALA A N 1
ATOM 680 C CA . ALA A 1 83 ? -11.847 -8.633 2.375 1.00 93.88 83 ALA A CA 1
ATOM 681 C C . ALA A 1 83 ? -12.099 -7.488 3.371 1.00 93.88 83 ALA A C 1
ATOM 683 O O . ALA A 1 83 ? -12.871 -7.635 4.319 1.00 93.88 83 ALA A O 1
ATOM 684 N N . LEU A 1 84 ? -11.569 -6.289 3.118 1.00 93.75 84 LEU A N 1
ATOM 685 C CA . LEU A 1 84 ? -11.882 -5.117 3.941 1.00 93.75 84 LEU A CA 1
ATOM 686 C C . LEU A 1 84 ? -13.386 -4.802 3.930 1.00 93.75 84 LEU A C 1
ATOM 688 O O . LEU A 1 84 ? -13.953 -4.441 4.961 1.00 93.75 84 LEU A O 1
ATOM 692 N N . GLY A 1 85 ? -14.065 -4.992 2.795 1.00 93.25 85 GLY A N 1
ATOM 693 C CA . GLY A 1 85 ? -15.516 -4.845 2.695 1.00 93.25 85 GLY A CA 1
ATOM 694 C C . GLY A 1 85 ? -16.277 -5.865 3.543 1.00 93.25 85 GLY A C 1
ATOM 695 O O . GLY A 1 85 ? -17.261 -5.513 4.192 1.00 93.25 85 GLY A O 1
ATOM 696 N N . GLN A 1 86 ? -15.859 -7.128 3.541 1.00 94.31 86 GLN A N 1
ATOM 697 C CA . GLN A 1 86 ? -16.451 -8.177 4.378 1.00 94.31 86 GLN A CA 1
ATOM 698 C C . GLN A 1 86 ? -16.235 -7.883 5.866 1.00 94.31 86 GLN A C 1
ATOM 700 O O . GLN A 1 86 ? -17.163 -8.022 6.662 1.00 94.31 86 GLN A O 1
ATOM 705 N N . PHE A 1 87 ? -15.051 -7.385 6.234 1.00 95.69 87 PHE A N 1
ATOM 706 C CA . PHE A 1 87 ? -14.761 -6.959 7.600 1.00 95.69 87 PHE A CA 1
ATOM 707 C C . PHE A 1 87 ? -15.678 -5.811 8.052 1.00 95.69 87 PHE A C 1
ATOM 709 O O . PHE A 1 87 ? -16.235 -5.863 9.149 1.00 95.69 87 PHE A O 1
ATOM 716 N N . LEU A 1 88 ? -15.885 -4.790 7.210 1.00 95.12 88 LEU A N 1
ATOM 717 C CA . LEU A 1 88 ? -16.804 -3.687 7.521 1.00 95.12 88 LEU A CA 1
ATOM 718 C C . LEU A 1 88 ? -18.233 -4.185 7.771 1.00 95.12 88 LEU A C 1
ATOM 720 O O . LEU A 1 88 ? -18.840 -3.793 8.771 1.00 95.12 88 LEU A O 1
ATOM 724 N N . ASP A 1 89 ? -18.734 -5.085 6.922 1.00 94.81 89 ASP A N 1
ATOM 725 C CA . ASP A 1 89 ? -20.073 -5.665 7.073 1.00 94.81 89 ASP A CA 1
ATOM 726 C C . ASP A 1 89 ? -20.200 -6.444 8.387 1.00 94.81 89 ASP A C 1
ATOM 728 O O . ASP A 1 89 ? -21.149 -6.227 9.143 1.00 94.81 89 ASP A O 1
ATOM 732 N N . ALA A 1 90 ? -19.211 -7.284 8.712 1.00 94.88 90 ALA A N 1
ATOM 733 C CA . ALA A 1 90 ? -19.184 -8.061 9.953 1.00 94.88 90 ALA A CA 1
ATOM 734 C C . ALA A 1 90 ? -19.182 -7.174 11.214 1.00 94.88 90 ALA A C 1
ATOM 736 O O . ALA A 1 90 ? -19.710 -7.557 12.262 1.00 94.88 90 ALA A O 1
ATOM 737 N N . GLN A 1 91 ? -18.622 -5.965 11.115 1.00 96.00 91 GLN A N 1
ATOM 738 C CA . GLN A 1 91 ? -18.573 -4.985 12.202 1.00 96.00 91 GLN A CA 1
ATOM 739 C C . GLN A 1 91 ? -19.762 -4.007 12.206 1.00 96.00 91 GLN A C 1
ATOM 741 O O . GLN A 1 91 ? -19.852 -3.149 13.098 1.00 96.00 91 GLN A O 1
ATOM 746 N N . GLY A 1 92 ? -20.686 -4.126 11.246 1.00 94.00 92 GLY A N 1
ATOM 747 C CA . GLY A 1 92 ? -21.837 -3.236 11.090 1.00 94.00 92 GLY A CA 1
ATOM 748 C C . GLY A 1 92 ? -21.438 -1.802 10.732 1.00 94.00 92 GLY A C 1
ATOM 749 O O . GLY A 1 92 ? -22.059 -0.849 11.206 1.00 94.00 92 GLY A O 1
ATOM 750 N N . LEU A 1 93 ? -20.356 -1.634 9.969 1.00 93.38 93 LEU A N 1
ATOM 751 C CA . LEU A 1 93 ? -19.909 -0.351 9.435 1.00 93.38 93 LEU A CA 1
ATOM 752 C C . LEU A 1 93 ? -20.310 -0.260 7.956 1.00 93.38 93 LEU A C 1
ATOM 754 O O . LEU A 1 93 ? -2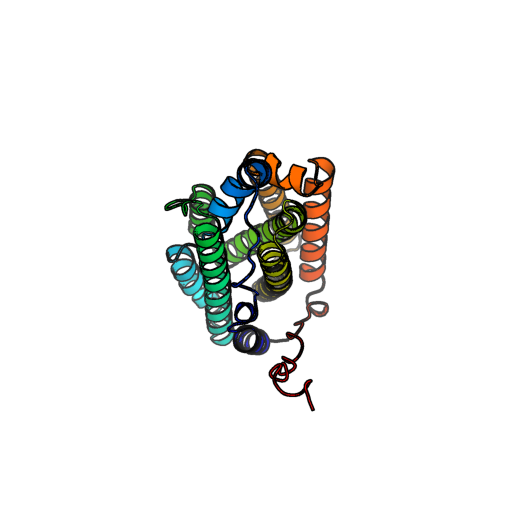0.080 -1.207 7.209 1.00 93.38 93 LEU A O 1
ATOM 758 N N . PRO A 1 94 ? -20.886 0.863 7.492 1.00 90.88 94 PRO A N 1
ATOM 759 C CA . PRO A 1 94 ? -21.266 0.986 6.091 1.00 90.88 94 PRO A CA 1
ATOM 760 C C . PRO A 1 94 ? -20.022 1.007 5.200 1.00 90.88 94 PRO A C 1
ATOM 762 O O . PRO A 1 94 ? -19.002 1.582 5.573 1.00 90.88 94 PRO A O 1
ATOM 765 N N . ARG A 1 95 ? -20.112 0.441 3.998 1.00 88.94 95 ARG A N 1
ATOM 766 C CA . ARG A 1 95 ? -19.067 0.579 2.974 1.00 88.94 95 ARG A CA 1
ATOM 767 C C . ARG A 1 95 ? -19.150 1.958 2.322 1.00 88.94 95 ARG A C 1
ATOM 769 O O . ARG A 1 95 ? -20.245 2.485 2.117 1.00 88.94 95 ARG A O 1
ATOM 776 N N . LEU A 1 96 ? -18.013 2.547 1.957 1.00 80.00 96 LEU A N 1
ATOM 777 C CA . LEU A 1 96 ? -18.016 3.801 1.203 1.00 80.00 96 LEU A CA 1
ATOM 778 C C . LEU A 1 96 ? -18.253 3.521 -0.284 1.00 80.00 96 LEU A C 1
ATOM 780 O O . LEU A 1 96 ? -17.502 2.804 -0.940 1.00 80.00 96 LEU A O 1
ATOM 784 N N . GLY A 1 97 ? -19.289 4.150 -0.842 1.00 63.88 97 GLY A N 1
ATOM 785 C CA . GLY A 1 97 ? -19.584 4.073 -2.273 1.00 63.88 97 GLY A CA 1
ATOM 786 C C . GLY A 1 97 ? -18.646 4.913 -3.149 1.00 63.88 97 GLY A C 1
ATOM 787 O O . GLY A 1 97 ? -18.594 4.666 -4.351 1.00 63.88 97 GLY A O 1
ATOM 788 N N . ARG A 1 98 ? -17.928 5.902 -2.582 1.00 59.84 98 ARG A N 1
ATOM 789 C CA . ARG A 1 98 ? -16.933 6.766 -3.255 1.00 59.84 98 ARG A CA 1
ATOM 790 C C . ARG A 1 98 ? -15.827 7.207 -2.288 1.00 59.84 98 ARG A C 1
ATOM 792 O O . ARG A 1 98 ? -16.122 7.528 -1.140 1.00 59.84 98 ARG A O 1
ATOM 799 N N . SER A 1 99 ? -14.577 7.257 -2.760 1.00 64.38 99 SER A N 1
ATOM 800 C CA . SER A 1 99 ? -13.432 7.811 -2.020 1.00 64.38 99 SER A CA 1
ATOM 801 C C . SER A 1 99 ? -12.734 8.861 -2.881 1.00 64.38 99 SER A C 1
ATOM 803 O O . SER A 1 99 ? -12.201 8.549 -3.942 1.00 64.38 99 SER A O 1
ATOM 805 N N . TRP A 1 100 ? -12.718 10.107 -2.415 1.00 55.81 100 TRP A N 1
ATOM 806 C CA . TRP A 1 100 ? -12.099 11.223 -3.136 1.00 55.81 100 TRP A CA 1
ATOM 807 C C . TRP A 1 100 ? -10.568 11.083 -3.238 1.00 55.81 100 TRP A C 1
ATOM 809 O O . TRP A 1 100 ? -9.968 11.590 -4.183 1.00 55.81 100 TRP A O 1
ATOM 819 N N . VAL A 1 101 ? -9.939 10.377 -2.286 1.00 61.22 101 VAL A N 1
ATOM 820 C CA . VAL A 1 101 ? -8.499 10.069 -2.313 1.00 61.22 101 VAL A CA 1
ATOM 821 C C . VAL A 1 101 ? -8.188 9.284 -3.587 1.00 61.22 101 VAL A C 1
ATOM 823 O O . VAL A 1 101 ? -7.290 9.649 -4.344 1.00 61.22 101 VAL A O 1
ATOM 826 N N . ASN A 1 102 ? -9.019 8.290 -3.900 1.00 64.06 102 ASN A N 1
ATOM 827 C CA . ASN A 1 102 ? -8.889 7.486 -5.113 1.00 64.06 102 ASN A CA 1
ATOM 828 C C . ASN A 1 102 ? -9.184 8.320 -6.362 1.00 64.06 102 ASN A C 1
ATOM 830 O O . ASN A 1 102 ? -8.505 8.175 -7.373 1.00 64.06 102 ASN A O 1
ATOM 834 N N . ASP A 1 103 ? -10.145 9.248 -6.299 1.00 64.19 103 ASP A N 1
ATOM 835 C CA . ASP A 1 103 ? -10.412 10.164 -7.411 1.00 64.19 103 ASP A CA 1
ATOM 836 C C . ASP A 1 103 ? -9.186 11.043 -7.735 1.00 64.19 103 ASP A C 1
ATOM 838 O O . ASP A 1 103 ? -8.881 11.255 -8.914 1.00 64.19 103 ASP A O 1
ATOM 842 N N . ALA A 1 104 ? -8.451 11.503 -6.715 1.00 62.53 104 ALA A N 1
ATOM 843 C CA . ALA A 1 104 ? -7.228 12.291 -6.870 1.00 62.53 104 ALA A CA 1
ATOM 844 C C . ALA A 1 104 ? -6.077 11.461 -7.465 1.00 62.53 104 ALA A C 1
ATOM 846 O O . ALA A 1 104 ? -5.432 11.897 -8.423 1.00 62.53 104 ALA A O 1
ATOM 847 N N . PHE A 1 105 ? -5.864 10.235 -6.976 1.00 68.38 105 PHE A N 1
ATOM 848 C CA . PHE A 1 105 ? -4.877 9.310 -7.547 1.00 68.38 105 PHE A CA 1
ATOM 849 C C . PHE A 1 105 ? -5.209 8.915 -8.986 1.00 68.38 105 PHE A C 1
ATOM 851 O O . PHE A 1 105 ? -4.335 8.902 -9.858 1.00 68.38 105 PHE A O 1
ATOM 858 N N . ARG A 1 106 ? -6.488 8.664 -9.270 1.00 69.88 106 ARG A N 1
ATOM 859 C CA . ARG A 1 106 ? -6.983 8.393 -10.619 1.00 69.88 106 ARG A CA 1
ATOM 860 C C . ARG A 1 106 ? -6.738 9.576 -11.544 1.00 69.88 106 ARG A C 1
ATOM 862 O O . ARG A 1 106 ? -6.362 9.369 -12.695 1.00 69.88 106 ARG A O 1
ATOM 869 N N . TRP A 1 107 ? -6.938 10.803 -11.066 1.00 62.44 107 TRP A N 1
ATOM 870 C CA . TRP A 1 107 ? -6.628 12.002 -11.838 1.00 62.44 107 TRP A CA 1
ATOM 871 C C . TRP A 1 107 ? -5.123 12.104 -12.120 1.00 62.44 107 TRP A C 1
ATOM 873 O O . TRP A 1 107 ? -4.751 12.193 -13.286 1.00 62.44 107 TRP A O 1
ATOM 883 N N . LEU A 1 108 ? -4.258 11.965 -11.110 1.00 67.12 108 LEU A N 1
ATOM 884 C CA . LEU A 1 108 ? -2.793 12.014 -11.261 1.00 67.12 108 LEU A CA 1
ATOM 885 C C . LEU A 1 108 ? -2.260 11.010 -12.302 1.00 67.12 108 LEU A C 1
ATOM 887 O O . LEU A 1 108 ? -1.389 11.345 -13.104 1.00 67.12 108 LEU A O 1
ATOM 891 N N . ARG A 1 109 ? -2.822 9.796 -12.351 1.00 71.38 109 ARG A N 1
ATOM 892 C CA . ARG A 1 109 ? -2.416 8.735 -13.297 1.00 71.38 109 ARG A CA 1
ATOM 893 C C . ARG A 1 109 ? -2.874 8.977 -14.741 1.00 71.38 109 ARG A C 1
ATOM 895 O O . ARG A 1 109 ? -2.316 8.382 -15.662 1.00 71.38 109 ARG A O 1
ATOM 902 N N . ARG A 1 110 ? -3.878 9.832 -14.975 1.00 71.81 110 ARG A N 1
ATOM 903 C CA . ARG A 1 110 ? -4.406 10.103 -16.329 1.00 71.81 110 ARG A CA 1
ATOM 904 C C . ARG A 1 110 ? -3.488 10.986 -17.170 1.00 71.81 110 ARG A C 1
ATOM 906 O O . ARG A 1 110 ? -3.478 10.828 -18.386 1.00 71.81 110 ARG A O 1
ATOM 913 N N . TRP A 1 111 ? -2.711 11.862 -16.538 1.00 67.88 111 TRP A N 1
ATOM 914 C CA . TRP A 1 111 ? -1.893 12.870 -17.226 1.00 67.88 111 TRP A CA 1
ATOM 915 C C . TRP A 1 111 ? -0.461 12.417 -17.548 1.00 67.88 111 TRP A C 1
ATOM 917 O O . TRP A 1 111 ? 0.270 13.144 -18.213 1.00 67.88 111 TRP A O 1
ATOM 927 N N . GLY A 1 112 ? -0.041 11.239 -17.079 1.00 75.31 112 GLY A N 1
ATOM 928 C CA . GLY A 1 112 ? 1.330 10.740 -17.237 1.00 75.31 112 GLY A CA 1
ATOM 929 C C . GLY A 1 112 ? 1.476 9.585 -18.227 1.00 75.31 112 GLY A C 1
ATOM 930 O O . GLY A 1 112 ? 0.493 9.146 -18.810 1.00 75.31 112 GLY A O 1
ATOM 931 N N . GLY A 1 113 ? 2.701 9.079 -18.409 1.00 87.38 113 GLY A N 1
ATOM 932 C CA . GLY A 1 113 ? 3.015 7.826 -19.123 1.00 87.38 113 GLY A CA 1
ATOM 933 C C . GLY A 1 113 ? 2.892 6.583 -18.224 1.00 87.38 113 GLY A C 1
ATOM 934 O O . GLY A 1 113 ? 2.493 6.697 -17.060 1.00 87.38 113 GLY A O 1
ATOM 935 N N . LEU A 1 114 ? 3.294 5.406 -18.720 1.00 89.19 114 LEU A N 1
ATOM 936 C CA . LEU A 1 114 ? 3.427 4.203 -17.885 1.00 89.19 114 LEU A CA 1
ATOM 937 C C . LEU A 1 114 ? 4.374 4.443 -16.691 1.00 89.19 114 LEU A C 1
ATOM 939 O O . LEU A 1 114 ? 3.996 4.160 -15.559 1.00 89.19 114 LEU A O 1
ATOM 943 N N . GLU A 1 115 ? 5.540 5.075 -16.901 1.00 90.31 115 GLU A N 1
ATOM 944 C CA . GLU A 1 115 ? 6.479 5.403 -15.807 1.00 90.31 115 GLU A CA 1
ATOM 945 C C . GLU A 1 115 ? 5.801 6.221 -14.693 1.00 90.31 115 GLU A C 1
ATOM 947 O O . GLU A 1 115 ? 5.934 5.904 -13.514 1.00 90.31 115 GLU A O 1
ATOM 952 N N . THR A 1 116 ? 5.046 7.266 -15.049 1.00 89.06 116 THR A N 1
ATOM 953 C CA . THR A 1 116 ? 4.314 8.083 -14.070 1.00 89.06 116 THR A CA 1
ATOM 954 C C . THR A 1 116 ? 3.257 7.259 -13.348 1.00 89.06 116 THR A C 1
ATOM 956 O O . THR A 1 116 ? 3.124 7.376 -12.135 1.00 89.06 116 THR A O 1
ATOM 959 N N . THR A 1 117 ? 2.531 6.407 -14.074 1.00 89.81 117 THR A N 1
ATOM 960 C CA . THR A 1 117 ? 1.502 5.535 -13.494 1.00 89.81 117 THR A CA 1
ATOM 961 C C . THR A 1 117 ? 2.108 4.609 -12.440 1.00 89.81 117 THR A C 1
ATOM 963 O O . THR A 1 117 ? 1.604 4.555 -11.321 1.00 89.81 117 THR A O 1
ATOM 966 N N . VAL A 1 118 ? 3.236 3.967 -12.757 1.00 91.81 118 VAL A N 1
ATOM 967 C CA . VAL A 1 118 ? 3.964 3.082 -11.838 1.00 91.81 118 VAL A CA 1
ATOM 968 C C . VAL A 1 118 ? 4.517 3.841 -10.628 1.00 91.81 118 VAL A C 1
ATOM 970 O O . VAL A 1 118 ? 4.427 3.350 -9.508 1.00 91.81 118 VAL A O 1
ATOM 973 N N . ARG A 1 119 ? 5.039 5.062 -10.805 1.00 92.19 119 ARG A N 1
ATOM 974 C CA . ARG A 1 119 ? 5.479 5.903 -9.674 1.00 92.19 119 ARG A CA 1
ATOM 975 C C . ARG A 1 119 ? 4.323 6.232 -8.729 1.00 92.19 119 ARG A C 1
ATOM 977 O O . ARG A 1 119 ? 4.464 6.105 -7.521 1.00 92.19 119 ARG A O 1
ATOM 984 N N . VAL A 1 120 ? 3.164 6.601 -9.270 1.00 90.31 120 VAL A N 1
ATOM 985 C CA . VAL A 1 120 ? 1.984 6.891 -8.444 1.00 90.31 120 VAL A CA 1
ATOM 986 C C . VAL A 1 120 ? 1.493 5.638 -7.703 1.00 90.31 120 VAL A C 1
ATOM 988 O O . VAL A 1 120 ? 1.019 5.766 -6.579 1.00 90.31 120 VAL A O 1
ATOM 991 N N . LEU A 1 121 ? 1.598 4.442 -8.298 1.00 90.69 121 LEU A N 1
ATOM 992 C CA . LEU A 1 121 ? 1.332 3.182 -7.587 1.00 90.69 121 LEU A CA 1
ATOM 993 C C . LEU A 1 121 ? 2.335 2.971 -6.454 1.00 90.69 121 LEU A C 1
ATOM 995 O O . LEU A 1 121 ? 1.926 2.850 -5.313 1.00 90.69 121 LEU A O 1
ATOM 999 N N . LEU A 1 122 ? 3.636 3.072 -6.738 1.00 93.44 122 LEU A N 1
ATOM 1000 C CA . LEU A 1 122 ? 4.687 2.936 -5.727 1.00 93.44 122 LEU A CA 1
ATOM 1001 C C . LEU A 1 122 ? 4.512 3.914 -4.548 1.00 93.44 122 LEU A C 1
ATOM 1003 O O . LEU A 1 122 ? 4.761 3.551 -3.403 1.00 93.44 122 LEU A O 1
ATOM 1007 N N . THR A 1 123 ? 4.062 5.145 -4.807 1.00 92.69 123 THR A N 1
ATOM 1008 C CA . THR A 1 123 ? 3.706 6.096 -3.741 1.00 92.69 123 THR A CA 1
ATOM 1009 C C . THR A 1 123 ? 2.576 5.564 -2.851 1.00 92.69 123 THR A C 1
ATOM 1011 O O . THR A 1 123 ? 2.647 5.710 -1.629 1.00 92.69 123 THR A O 1
ATOM 1014 N N . ALA A 1 124 ? 1.536 4.982 -3.454 1.00 90.38 124 ALA A N 1
ATOM 1015 C CA . ALA A 1 124 ? 0.415 4.409 -2.719 1.00 90.38 124 ALA A CA 1
ATOM 1016 C C . ALA A 1 124 ? 0.876 3.228 -1.852 1.00 90.38 124 ALA A C 1
ATOM 1018 O O . ALA A 1 124 ? 0.591 3.263 -0.660 1.00 90.38 124 ALA A O 1
ATOM 1019 N N . GLU A 1 125 ? 1.686 2.306 -2.385 1.00 92.50 125 GLU A N 1
ATOM 1020 C CA . GLU A 1 125 ? 2.130 1.120 -1.628 1.00 92.50 125 GLU A CA 1
ATOM 1021 C C . GLU A 1 125 ? 2.992 1.518 -0.422 1.00 92.50 125 GLU A C 1
ATOM 1023 O O . GLU A 1 125 ? 2.837 0.997 0.682 1.00 92.50 125 GLU A O 1
ATOM 1028 N N . VAL A 1 126 ? 3.888 2.500 -0.599 1.00 94.56 126 VAL A N 1
ATOM 1029 C CA . VAL A 1 126 ? 4.755 3.012 0.479 1.00 94.56 126 VAL A CA 1
ATOM 1030 C C . VAL A 1 126 ? 3.924 3.603 1.619 1.00 94.56 126 VAL A C 1
ATOM 1032 O O . VAL A 1 126 ? 4.144 3.285 2.788 1.00 94.56 126 VAL A O 1
ATOM 1035 N N . VAL A 1 127 ? 2.957 4.467 1.300 1.00 92.56 127 VAL A N 1
ATOM 1036 C CA . VAL A 1 127 ? 2.128 5.114 2.328 1.00 92.56 127 VAL A CA 1
ATOM 1037 C C . VAL A 1 127 ? 1.107 4.134 2.917 1.00 92.56 127 VAL A C 1
ATOM 1039 O O . VAL A 1 127 ? 0.862 4.162 4.125 1.00 92.56 127 VAL A O 1
ATOM 1042 N N . GLY A 1 128 ? 0.550 3.249 2.090 1.00 91.25 128 GLY A N 1
ATOM 1043 C CA . GLY A 1 128 ? -0.369 2.179 2.472 1.00 91.25 128 GLY A CA 1
ATOM 1044 C C . GLY A 1 128 ? 0.267 1.215 3.466 1.00 91.25 128 GLY A C 1
ATOM 1045 O O . GLY A 1 128 ? -0.293 1.000 4.539 1.00 91.25 128 GLY A O 1
ATOM 1046 N N . THR A 1 129 ? 1.490 0.752 3.191 1.00 93.44 129 THR A N 1
ATOM 1047 C CA . THR A 1 129 ? 2.275 -0.107 4.096 1.00 93.44 129 THR A CA 1
ATOM 1048 C C . THR A 1 129 ? 2.356 0.488 5.504 1.00 93.44 129 THR A C 1
ATOM 1050 O O . THR A 1 129 ? 2.038 -0.173 6.495 1.00 93.44 129 THR A O 1
ATOM 1053 N N . VAL A 1 130 ? 2.742 1.764 5.616 1.00 95.50 130 VAL A N 1
ATOM 1054 C CA . VAL A 1 130 ? 2.871 2.444 6.915 1.00 95.50 130 VAL A CA 1
ATOM 1055 C C . VAL A 1 130 ? 1.511 2.631 7.589 1.00 95.50 130 VAL A C 1
ATOM 1057 O O . VAL A 1 130 ? 1.388 2.439 8.801 1.00 95.50 130 VAL A O 1
ATOM 1060 N N . TYR A 1 131 ? 0.474 2.962 6.817 1.00 94.25 131 TYR A N 1
ATOM 1061 C CA . TYR A 1 131 ? -0.887 3.053 7.335 1.00 94.25 131 TYR A CA 1
ATOM 1062 C C . TYR A 1 131 ? -1.370 1.714 7.912 1.00 94.25 131 TYR A C 1
ATOM 1064 O O . TYR A 1 131 ? -1.868 1.697 9.038 1.00 94.25 131 TYR A O 1
ATOM 1072 N N . PHE A 1 132 ? -1.187 0.595 7.204 1.00 94.88 132 PHE A N 1
ATOM 1073 C CA . PHE A 1 132 ? -1.613 -0.721 7.684 1.00 94.88 132 PHE A CA 1
ATOM 1074 C C . PHE A 1 132 ? -0.818 -1.179 8.914 1.00 94.88 132 PHE A C 1
ATOM 1076 O O . PHE A 1 132 ? -1.398 -1.796 9.808 1.00 94.88 132 PHE A O 1
ATOM 1083 N N . ARG A 1 133 ? 0.467 -0.806 9.035 1.00 96.12 133 ARG A N 1
ATOM 1084 C CA . ARG A 1 133 ? 1.250 -1.019 10.270 1.00 96.12 133 ARG A CA 1
ATOM 1085 C C . ARG A 1 133 ? 0.633 -0.302 11.471 1.00 96.12 133 ARG A C 1
ATOM 1087 O O . ARG A 1 133 ? 0.535 -0.881 12.547 1.00 96.12 133 ARG A O 1
ATOM 1094 N N . ALA A 1 134 ? 0.177 0.938 11.296 1.00 95.75 134 ALA A N 1
ATOM 1095 C CA . ALA A 1 134 ? -0.527 1.650 12.360 1.00 95.75 134 ALA A CA 1
ATOM 1096 C C 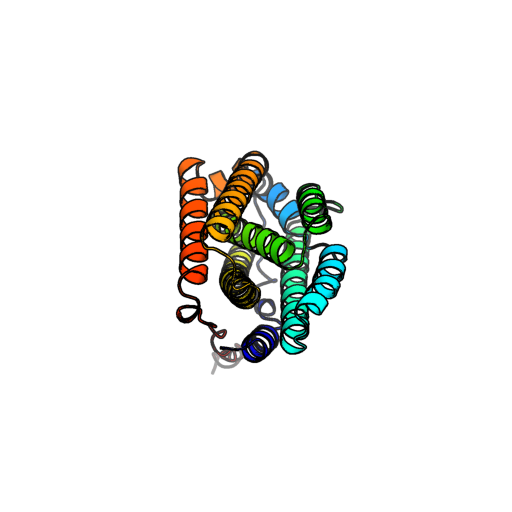. ALA A 1 134 ? -1.920 1.047 12.622 1.00 95.75 134 ALA A C 1
ATOM 1098 O O . ALA A 1 134 ? -2.309 0.846 13.771 1.00 95.75 134 ALA A O 1
ATOM 1099 N N . LEU A 1 135 ? -2.666 0.708 11.568 1.00 95.00 135 LEU A N 1
ATOM 1100 C CA . LEU A 1 135 ? -4.005 0.127 11.677 1.00 95.00 135 LEU A CA 1
ATOM 1101 C C . LEU A 1 135 ? -4.004 -1.208 12.434 1.00 95.00 135 LEU A C 1
ATOM 1103 O O . LEU A 1 135 ? -4.910 -1.440 13.236 1.00 95.00 135 LEU A O 1
ATOM 1107 N N . TYR A 1 136 ? -2.971 -2.034 12.248 1.00 96.25 136 TYR A N 1
ATOM 1108 C CA . TYR A 1 136 ? -2.761 -3.273 13.001 1.00 96.25 136 TYR A CA 1
ATOM 1109 C C . TYR A 1 136 ? -2.837 -3.047 14.522 1.00 96.25 136 TYR A C 1
ATOM 1111 O O . TYR A 1 136 ? -3.473 -3.816 15.240 1.00 96.25 136 TYR A O 1
ATOM 1119 N N . HIS A 1 137 ? -2.249 -1.954 15.015 1.00 95.88 137 HIS A N 1
ATOM 1120 C CA . HIS A 1 137 ? -2.253 -1.598 16.436 1.00 95.88 137 HIS A CA 1
ATOM 1121 C C . HIS A 1 137 ? -3.467 -0.763 16.868 1.00 95.88 137 HIS A C 1
ATOM 1123 O O . HIS A 1 137 ? -3.675 -0.559 18.062 1.00 95.88 137 HIS A O 1
ATOM 1129 N N . ALA A 1 138 ? -4.277 -0.271 15.927 1.00 94.38 138 ALA A N 1
ATOM 1130 C CA . ALA A 1 138 ? -5.385 0.636 16.222 1.00 94.38 138 ALA A CA 1
ATOM 1131 C C . ALA A 1 138 ? -6.618 -0.059 16.826 1.00 94.38 138 ALA A C 1
ATOM 1133 O O . ALA A 1 138 ? -7.514 0.625 17.331 1.00 94.38 138 ALA A O 1
ATOM 1134 N N . THR A 1 139 ? -6.687 -1.393 16.753 1.00 94.00 139 THR A N 1
ATOM 1135 C CA . THR A 1 139 ? -7.787 -2.207 17.294 1.00 94.00 139 THR A CA 1
ATOM 1136 C C . THR A 1 139 ? -7.268 -3.519 17.884 1.00 94.00 139 THR A C 1
ATOM 1138 O O . THR A 1 139 ? -6.161 -3.949 17.560 1.00 94.00 139 THR A O 1
ATOM 1141 N N . TYR A 1 140 ? -8.098 -4.188 18.685 1.00 93.62 140 TYR A N 1
ATOM 1142 C CA . TYR A 1 140 ? -7.812 -5.528 19.213 1.00 93.62 140 TYR A CA 1
ATOM 1143 C C . TYR A 1 140 ? -8.517 -6.659 18.446 1.00 93.62 140 TYR A C 1
ATOM 1145 O O . TYR A 1 140 ? -8.576 -7.784 18.935 1.00 93.62 140 TYR A O 1
ATOM 1153 N N . SER A 1 141 ? -9.064 -6.385 17.256 1.00 96.19 141 SER A N 1
ATOM 1154 C CA . SER A 1 141 ? -9.665 -7.433 16.425 1.00 96.19 141 SER A CA 1
ATOM 1155 C C . SER A 1 141 ? -8.579 -8.331 15.838 1.00 96.19 141 SER A C 1
ATOM 1157 O O . SER A 1 141 ? -7.753 -7.870 15.048 1.00 96.19 141 SER A O 1
ATOM 1159 N N . GLY A 1 142 ? -8.624 -9.622 16.180 1.00 96.19 142 GLY A N 1
ATOM 1160 C CA . GLY A 1 142 ? -7.698 -10.620 15.649 1.00 96.19 142 GLY A CA 1
ATOM 1161 C C . GLY A 1 142 ? -7.825 -10.753 14.133 1.00 96.19 142 GLY A C 1
ATOM 1162 O O . GLY A 1 142 ? -6.815 -10.751 13.431 1.00 96.19 142 GLY A O 1
ATOM 1163 N N . LEU A 1 143 ? -9.056 -10.763 13.612 1.00 96.75 143 LEU A N 1
ATOM 1164 C CA . LEU A 1 143 ? -9.308 -10.766 12.169 1.00 96.75 143 LEU A CA 1
ATOM 1165 C C . LEU A 1 143 ? -8.700 -9.541 11.461 1.00 96.75 143 LEU A C 1
ATOM 1167 O O . LEU A 1 143 ? -8.033 -9.699 10.437 1.00 96.75 143 LEU A O 1
ATOM 1171 N N . LEU A 1 144 ? -8.872 -8.325 12.001 1.00 96.38 144 LEU A N 1
ATOM 1172 C CA . LEU A 1 144 ? -8.289 -7.130 11.375 1.00 96.38 144 LEU A CA 1
ATOM 1173 C C . LEU A 1 144 ? -6.759 -7.147 11.415 1.00 96.38 144 LEU A C 1
ATOM 1175 O O . LEU A 1 144 ? -6.109 -6.728 10.460 1.00 96.38 144 LEU A O 1
ATOM 1179 N N . GLN A 1 145 ? -6.180 -7.640 12.505 1.00 97.12 145 GLN A N 1
ATOM 1180 C CA . GLN A 1 145 ? -4.736 -7.793 12.636 1.00 97.12 145 GLN A CA 1
ATOM 1181 C C . GLN A 1 145 ? -4.177 -8.780 11.604 1.00 97.12 145 GLN A C 1
ATOM 1183 O O . GLN A 1 145 ? -3.184 -8.469 10.947 1.00 97.12 145 GLN A O 1
ATOM 1188 N N . GLN A 1 146 ? -4.840 -9.922 11.391 1.00 96.75 146 GLN A N 1
ATOM 1189 C CA . GLN A 1 146 ? -4.463 -10.876 10.342 1.00 96.75 146 GLN A CA 1
ATOM 1190 C C . GLN A 1 146 ? -4.559 -10.250 8.941 1.00 96.75 146 GLN A C 1
ATOM 1192 O O . GLN A 1 146 ? -3.621 -10.378 8.154 1.00 96.75 146 GLN A O 1
ATOM 1197 N N . LEU A 1 147 ? -5.645 -9.518 8.658 1.00 95.88 147 LEU A N 1
ATOM 1198 C CA . LEU A 1 147 ? -5.816 -8.769 7.407 1.00 95.88 147 LEU A CA 1
ATOM 1199 C C . LEU A 1 147 ? -4.671 -7.778 7.180 1.00 95.88 147 LEU A C 1
ATOM 1201 O O . LEU A 1 147 ? -4.038 -7.811 6.129 1.00 95.88 147 LEU A O 1
ATOM 1205 N N . CYS A 1 148 ? -4.361 -6.939 8.174 1.00 96.00 148 CYS A N 1
ATOM 1206 C CA . CYS A 1 148 ? -3.281 -5.957 8.072 1.00 96.00 148 CYS A CA 1
ATOM 1207 C C . CYS A 1 148 ? -1.935 -6.637 7.807 1.00 96.00 148 CYS A C 1
ATOM 1209 O O . CYS A 1 148 ? -1.199 -6.199 6.934 1.00 96.00 148 CYS A O 1
ATOM 1211 N N . LEU A 1 149 ? -1.616 -7.724 8.519 1.00 95.62 149 LEU A N 1
ATOM 1212 C CA . LEU A 1 149 ? -0.363 -8.453 8.311 1.00 95.62 149 LEU A CA 1
ATOM 1213 C C . LEU A 1 149 ? -0.256 -9.050 6.911 1.00 95.62 149 LEU A C 1
ATOM 1215 O O . LEU A 1 149 ? 0.846 -9.101 6.365 1.00 95.62 149 LEU A O 1
ATOM 1219 N N . ARG A 1 150 ? -1.365 -9.534 6.342 1.00 95.06 150 ARG A N 1
ATOM 1220 C CA . ARG A 1 150 ? -1.341 -10.099 4.995 1.00 95.06 150 ARG A CA 1
ATOM 1221 C C . ARG A 1 150 ? -1.177 -9.011 3.942 1.00 95.06 150 ARG A C 1
ATOM 1223 O O . ARG A 1 150 ? -0.247 -9.121 3.155 1.00 95.06 150 ARG A O 1
ATOM 1230 N N . ILE A 1 151 ? -1.957 -7.933 4.049 1.00 93.44 151 ILE A N 1
ATOM 1231 C CA . ILE A 1 151 ? -1.845 -6.769 3.165 1.00 93.44 151 ILE A CA 1
ATOM 1232 C C . ILE A 1 151 ? -0.428 -6.190 3.227 1.00 93.44 151 ILE A C 1
ATOM 1234 O O . ILE A 1 151 ? 0.201 -6.057 2.194 1.00 93.44 151 ILE A O 1
ATOM 1238 N N . ILE A 1 152 ? 0.151 -5.956 4.412 1.00 94.44 152 ILE A N 1
ATOM 1239 C CA . ILE A 1 152 ? 1.529 -5.432 4.539 1.00 94.44 152 ILE A CA 1
ATOM 1240 C C . ILE A 1 152 ? 2.548 -6.287 3.764 1.00 94.44 152 ILE A C 1
ATOM 1242 O O . ILE A 1 152 ? 3.453 -5.739 3.141 1.00 94.44 152 ILE A O 1
ATOM 1246 N N . ARG A 1 153 ? 2.417 -7.620 3.784 1.00 94.25 153 ARG A N 1
ATOM 1247 C CA . ARG A 1 153 ? 3.321 -8.515 3.036 1.00 94.25 153 ARG A CA 1
ATOM 1248 C C . ARG A 1 153 ? 3.141 -8.390 1.527 1.00 94.25 153 ARG A C 1
ATOM 1250 O O . ARG A 1 153 ? 4.128 -8.459 0.796 1.00 94.25 153 ARG A O 1
ATOM 1257 N N . ASP A 1 154 ? 1.903 -8.243 1.079 1.00 94.00 154 ASP A N 1
ATOM 1258 C CA . ASP A 1 154 ? 1.578 -8.061 -0.333 1.00 94.00 154 ASP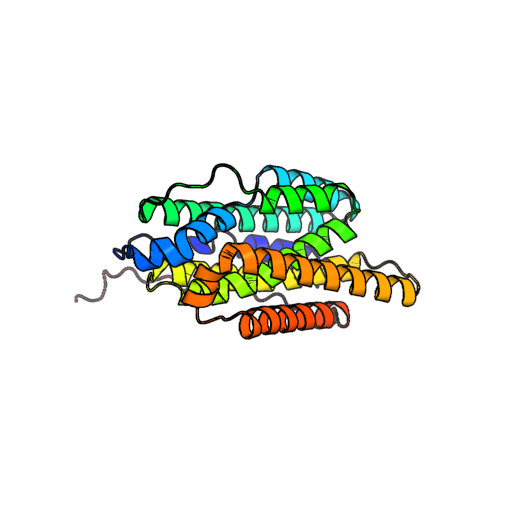 A CA 1
ATOM 1259 C C . ASP A 1 154 ? 2.096 -6.691 -0.812 1.00 94.00 154 ASP A C 1
ATOM 1261 O O . ASP A 1 154 ? 2.816 -6.613 -1.804 1.00 94.00 154 ASP A O 1
ATOM 1265 N N . GLU A 1 155 ? 1.914 -5.634 -0.016 1.00 93.06 155 GLU A N 1
ATOM 1266 C CA . GLU A 1 155 ? 2.419 -4.282 -0.293 1.00 93.06 155 GLU A CA 1
ATOM 1267 C C . GLU A 1 155 ? 3.952 -4.221 -0.391 1.00 93.06 155 GLU A C 1
ATOM 1269 O O . GLU A 1 155 ? 4.518 -3.557 -1.265 1.00 93.06 155 GLU A O 1
ATOM 1274 N N . GLU A 1 156 ? 4.670 -4.963 0.458 1.00 94.38 156 GLU A N 1
ATOM 1275 C CA . GLU A 1 156 ? 6.127 -5.102 0.344 1.00 94.38 156 GLU A CA 1
ATOM 1276 C C . GLU A 1 156 ? 6.537 -5.688 -1.016 1.00 94.38 156 GLU A C 1
ATOM 1278 O O . GLU A 1 156 ? 7.516 -5.241 -1.632 1.00 94.38 156 GLU A O 1
ATOM 1283 N N . MET A 1 157 ? 5.772 -6.664 -1.502 1.00 95.44 157 MET A N 1
ATOM 1284 C CA . MET A 1 157 ? 5.974 -7.295 -2.801 1.00 95.44 157 MET A CA 1
ATOM 1285 C C . MET A 1 157 ? 5.535 -6.397 -3.958 1.00 95.44 157 MET A C 1
ATOM 1287 O O . MET A 1 157 ? 6.225 -6.367 -4.982 1.00 95.44 157 MET A O 1
ATOM 1291 N N . HIS A 1 158 ? 4.485 -5.594 -3.782 1.00 95.31 158 HIS A N 1
ATOM 1292 C CA . HIS A 1 158 ? 4.073 -4.564 -4.730 1.00 95.31 158 HIS A CA 1
ATOM 1293 C C . HIS A 1 158 ? 5.171 -3.511 -4.890 1.00 95.31 158 HIS A C 1
ATOM 1295 O O . HIS A 1 158 ? 5.588 -3.240 -6.017 1.00 95.31 158 HIS A O 1
ATOM 1301 N N . VAL A 1 159 ? 5.751 -3.000 -3.796 1.00 95.38 159 VAL A N 1
ATOM 1302 C CA . VAL A 1 159 ? 6.906 -2.083 -3.845 1.00 95.38 159 VAL A CA 1
ATOM 1303 C C . VAL A 1 159 ? 8.055 -2.694 -4.649 1.00 95.38 159 VAL A C 1
ATOM 1305 O O . VAL A 1 159 ? 8.600 -2.047 -5.548 1.00 95.38 159 VAL A O 1
ATOM 1308 N N . ASN A 1 160 ? 8.408 -3.952 -4.372 1.00 96.88 160 ASN A N 1
ATOM 1309 C CA . ASN A 1 160 ? 9.471 -4.652 -5.092 1.00 96.88 160 ASN A CA 1
ATOM 1310 C C . ASN A 1 160 ? 9.152 -4.785 -6.594 1.00 96.88 160 ASN A C 1
ATOM 1312 O O . ASN A 1 160 ? 10.024 -4.534 -7.432 1.00 96.88 160 ASN A O 1
ATOM 1316 N N . PHE A 1 161 ? 7.907 -5.124 -6.938 1.00 96.38 161 PHE A N 1
ATOM 1317 C CA . PHE A 1 161 ? 7.429 -5.231 -8.315 1.00 96.38 161 PHE A CA 1
ATOM 1318 C C . PHE A 1 161 ? 7.471 -3.885 -9.048 1.00 96.38 161 PHE A C 1
ATOM 1320 O O . PHE A 1 161 ? 8.030 -3.806 -10.146 1.00 96.38 161 PHE A O 1
ATOM 1327 N N . GLN A 1 162 ? 6.964 -2.806 -8.439 1.00 95.50 162 GLN A N 1
ATOM 1328 C CA . GLN A 1 162 ? 6.973 -1.475 -9.051 1.00 95.50 162 GLN A CA 1
ATOM 1329 C C . GLN A 1 162 ? 8.405 -0.952 -9.229 1.00 95.50 162 GLN A C 1
ATOM 1331 O O . GLN A 1 162 ? 8.735 -0.395 -10.278 1.00 95.50 162 GLN A O 1
ATOM 1336 N N . CYS A 1 163 ? 9.292 -1.171 -8.252 1.00 95.25 163 CYS A N 1
ATOM 1337 C CA . CYS A 1 163 ? 10.711 -0.832 -8.382 1.00 95.25 163 CYS A CA 1
ATOM 1338 C C . CYS A 1 163 ? 11.381 -1.611 -9.523 1.00 95.25 163 CYS A C 1
ATOM 1340 O O . CYS A 1 163 ? 12.128 -1.022 -10.310 1.00 95.25 163 CYS A O 1
ATOM 1342 N N . PHE A 1 164 ? 11.080 -2.906 -9.663 1.00 95.38 164 PHE A N 1
ATOM 1343 C CA . PHE A 1 164 ? 11.574 -3.724 -10.770 1.00 95.38 164 PHE A CA 1
ATOM 1344 C C . PHE A 1 164 ? 11.069 -3.199 -12.122 1.00 95.38 164 PHE A C 1
ATOM 1346 O O . PHE A 1 164 ? 11.865 -3.010 -13.045 1.00 95.38 164 PHE A O 1
ATOM 1353 N N . ALA A 1 165 ? 9.775 -2.887 -12.230 1.00 94.25 165 ALA A N 1
ATOM 1354 C CA . ALA A 1 165 ? 9.182 -2.327 -13.441 1.00 94.25 165 ALA A CA 1
ATOM 1355 C C . ALA A 1 165 ? 9.807 -0.970 -13.813 1.00 94.25 165 ALA A C 1
ATOM 1357 O O . ALA A 1 165 ? 10.203 -0.769 -14.960 1.00 94.25 165 ALA A O 1
ATOM 1358 N N . LEU A 1 166 ? 9.993 -0.059 -12.849 1.00 92.81 166 LEU A N 1
ATOM 1359 C CA . LEU A 1 166 ? 10.654 1.235 -13.077 1.00 92.81 166 LEU A CA 1
ATOM 1360 C C . LEU A 1 166 ? 12.113 1.087 -13.513 1.00 92.81 166 LEU A C 1
ATOM 1362 O O . LEU A 1 166 ? 12.578 1.856 -14.356 1.00 92.81 166 LEU A O 1
ATOM 1366 N N . ALA A 1 167 ? 12.839 0.109 -12.968 1.00 90.88 167 ALA A N 1
ATOM 1367 C CA . ALA A 1 167 ? 14.208 -0.174 -13.383 1.00 90.88 167 ALA A CA 1
ATOM 1368 C C . ALA A 1 167 ? 14.282 -0.651 -14.845 1.00 90.88 167 ALA A C 1
ATOM 1370 O O . ALA A 1 167 ? 15.235 -0.306 -15.543 1.00 90.88 167 ALA A O 1
ATOM 1371 N N . ARG A 1 168 ? 13.268 -1.388 -15.325 1.00 89.69 168 ARG A N 1
ATOM 1372 C CA . ARG A 1 168 ? 13.150 -1.844 -16.723 1.00 89.69 168 ARG A CA 1
ATOM 1373 C C . ARG A 1 168 ? 12.662 -0.753 -17.673 1.00 89.69 168 ARG A C 1
ATOM 1375 O O . ARG A 1 168 ? 13.158 -0.664 -18.789 1.00 89.69 168 ARG A O 1
ATOM 1382 N N . LEU A 1 169 ? 11.766 0.116 -17.205 1.00 86.56 169 LEU A N 1
ATOM 1383 C CA . LEU A 1 169 ? 11.300 1.290 -17.950 1.00 86.56 169 LEU A CA 1
ATOM 1384 C C . LEU A 1 169 ? 12.359 2.381 -18.066 1.00 86.56 169 LEU A C 1
ATOM 1386 O O . LEU A 1 169 ? 12.198 3.291 -18.878 1.00 86.56 169 LEU A O 1
ATOM 1390 N N . ARG A 1 170 ? 13.419 2.322 -17.248 1.00 76.00 170 ARG A N 1
ATOM 1391 C CA . ARG A 1 170 ? 14.483 3.323 -17.193 1.00 76.00 170 ARG A CA 1
ATOM 1392 C C . ARG A 1 170 ? 15.082 3.524 -18.590 1.00 76.00 170 ARG A C 1
ATOM 1394 O O . ARG A 1 170 ? 15.862 2.690 -19.051 1.00 76.00 170 ARG A O 1
ATOM 1401 N N . PRO A 1 171 ? 14.827 4.667 -19.249 1.00 63.72 171 PRO A N 1
ATOM 1402 C CA . PRO A 1 171 ? 15.510 4.962 -20.496 1.00 63.72 171 PRO A CA 1
ATOM 1403 C C . PRO A 1 171 ? 16.998 5.182 -20.189 1.00 63.72 171 PRO A C 1
ATOM 1405 O O . PRO A 1 171 ? 17.335 5.657 -19.097 1.00 63.72 171 PRO A O 1
ATOM 1408 N N . ARG A 1 172 ? 17.892 4.934 -21.157 1.00 58.84 172 ARG A N 1
ATOM 1409 C CA . ARG A 1 172 ? 19.301 5.386 -21.117 1.00 58.84 172 ARG A CA 1
ATOM 1410 C C . ARG A 1 172 ? 19.372 6.925 -21.184 1.00 58.84 172 ARG A C 1
ATOM 1412 O O . ARG A 1 172 ? 19.818 7.505 -22.165 1.00 58.84 172 ARG A O 1
ATOM 1419 N N . ARG A 1 173 ? 18.840 7.609 -20.173 1.00 58.75 173 ARG A N 1
ATOM 1420 C CA . ARG A 1 173 ? 18.734 9.069 -20.066 1.00 58.75 173 ARG A CA 1
ATOM 1421 C C . ARG A 1 173 ? 19.800 9.620 -19.121 1.00 58.75 173 ARG A C 1
ATOM 1423 O O . ARG A 1 173 ? 20.220 8.942 -18.187 1.00 58.75 173 ARG A O 1
ATOM 1430 N N . ASN A 1 174 ? 20.179 10.880 -19.344 1.00 70.19 174 ASN A N 1
ATOM 1431 C CA . ASN A 1 174 ? 21.134 11.622 -18.520 1.00 70.19 174 ASN A CA 1
ATOM 1432 C C . ASN A 1 174 ? 20.721 11.607 -17.029 1.00 70.19 174 ASN A C 1
ATOM 1434 O O . ASN A 1 174 ? 19.539 11.808 -16.708 1.00 70.19 174 ASN A O 1
ATOM 1438 N N . ALA A 1 175 ? 21.700 11.391 -16.142 1.00 75.31 175 ALA A N 1
ATOM 1439 C CA . ALA A 1 175 ? 21.560 11.277 -14.689 1.00 75.31 175 ALA A CA 1
ATOM 1440 C C . ALA A 1 175 ? 20.787 12.448 -14.062 1.00 75.31 175 ALA A C 1
ATOM 1442 O O . ALA A 1 175 ? 19.982 12.237 -13.156 1.00 75.31 175 ALA A O 1
ATOM 1443 N N . PHE A 1 176 ? 20.940 13.657 -14.609 1.00 77.75 176 PHE A N 1
ATOM 1444 C CA . PHE A 1 176 ? 20.212 14.845 -14.157 1.00 77.75 176 PHE A CA 1
ATOM 1445 C C . PHE A 1 176 ? 18.686 14.680 -14.243 1.00 77.75 176 PHE A C 1
ATOM 1447 O O . PHE A 1 176 ? 17.961 14.915 -13.278 1.00 77.75 176 PHE A O 1
ATOM 1454 N N . SER A 1 177 ? 18.185 14.200 -15.385 1.00 80.62 177 SER A N 1
ATOM 1455 C CA . SER A 1 177 ? 16.743 14.016 -15.598 1.00 80.62 177 SER A CA 1
ATOM 1456 C C . SER A 1 177 ? 16.146 12.959 -14.664 1.00 80.62 177 SER A C 1
ATOM 1458 O O . SER A 1 177 ? 14.977 13.037 -14.292 1.00 80.62 177 SER A O 1
ATOM 1460 N N . TRP A 1 178 ? 16.951 11.962 -14.290 1.00 79.38 178 TRP A N 1
ATOM 1461 C CA . TRP A 1 178 ? 16.559 10.932 -13.339 1.00 79.38 178 TRP A CA 1
ATOM 1462 C C . TRP A 1 178 ? 16.511 11.491 -11.915 1.00 79.38 178 TRP A C 1
ATOM 1464 O O . TRP A 1 178 ? 15.520 11.269 -11.225 1.00 79.38 178 TRP A O 1
ATOM 1474 N N . GLY A 1 179 ? 17.510 12.289 -11.521 1.00 83.00 179 GLY A N 1
ATOM 1475 C CA . GLY A 1 179 ? 17.518 12.994 -10.237 1.00 83.00 179 GLY A CA 1
ATOM 1476 C C . GLY A 1 179 ? 16.295 13.897 -10.061 1.00 83.00 179 GLY A C 1
ATOM 1477 O O . GLY A 1 179 ? 15.610 13.802 -9.045 1.00 83.00 179 GLY A O 1
ATOM 1478 N N . LEU A 1 180 ? 15.944 14.685 -11.084 1.00 86.31 180 LEU A N 1
ATOM 1479 C CA . LEU A 1 180 ? 14.743 15.527 -11.056 1.00 86.31 180 LEU A CA 1
ATOM 1480 C C . LEU A 1 180 ? 13.458 14.700 -10.899 1.00 86.31 180 LEU A C 1
ATOM 1482 O O . LEU A 1 180 ? 12.612 15.028 -10.071 1.00 86.31 180 LEU A O 1
ATOM 1486 N N . ARG A 1 181 ? 13.309 13.602 -11.653 1.00 84.94 181 ARG A N 1
ATOM 1487 C CA . ARG A 1 181 ? 12.143 12.711 -11.515 1.00 84.94 181 ARG A CA 1
ATOM 1488 C C . ARG A 1 181 ? 12.065 12.073 -10.131 1.00 84.94 181 ARG A C 1
ATOM 1490 O O . ARG A 1 181 ? 10.964 11.902 -9.615 1.00 84.94 181 ARG A O 1
ATOM 1497 N N . GLN A 1 182 ? 13.202 11.737 -9.527 1.00 86.25 182 GLN A N 1
ATOM 1498 C CA . GLN A 1 182 ? 13.229 11.177 -8.181 1.00 86.25 182 GLN A CA 1
ATOM 1499 C C . GLN A 1 182 ? 12.847 12.215 -7.123 1.00 86.25 182 GLN A C 1
ATOM 1501 O O . GLN A 1 182 ? 12.094 11.889 -6.210 1.00 86.25 182 GLN A O 1
ATOM 1506 N N . LEU A 1 183 ? 13.288 13.463 -7.288 1.00 88.69 183 LEU A N 1
ATOM 1507 C CA . LEU A 1 183 ? 12.900 14.575 -6.422 1.00 88.69 183 LEU A CA 1
ATOM 1508 C C . LEU A 1 183 ? 11.394 14.865 -6.513 1.00 88.69 183 LEU A C 1
ATOM 1510 O O . LEU A 1 183 ? 10.728 14.966 -5.487 1.00 88.69 183 LEU A O 1
ATOM 1514 N N . LEU A 1 184 ? 10.838 14.917 -7.728 1.00 89.44 184 LEU A N 1
ATOM 1515 C CA . LEU A 1 184 ? 9.394 15.081 -7.934 1.00 89.44 184 LEU A CA 1
ATOM 1516 C C . LEU A 1 184 ? 8.593 13.922 -7.328 1.00 89.44 184 LEU A C 1
ATOM 1518 O O . LEU A 1 184 ? 7.548 14.149 -6.724 1.00 89.44 184 LEU A O 1
ATOM 1522 N N . HIS A 1 185 ? 9.089 12.688 -7.456 1.00 90.25 185 HIS A N 1
ATOM 1523 C CA . HIS A 1 185 ? 8.445 11.519 -6.862 1.00 90.25 185 HIS A CA 1
ATOM 1524 C C . HIS A 1 185 ? 8.488 11.581 -5.326 1.00 90.25 185 HIS A C 1
ATOM 1526 O O . HIS A 1 185 ? 7.460 11.381 -4.692 1.00 90.25 185 HIS A O 1
ATOM 1532 N N . GLY A 1 186 ? 9.618 11.973 -4.729 1.00 91.69 186 GLY A N 1
ATOM 1533 C CA . GLY A 1 186 ? 9.703 12.197 -3.282 1.00 91.69 186 GLY A CA 1
ATOM 1534 C C . GLY A 1 186 ? 8.731 13.277 -2.794 1.00 91.69 186 GLY A C 1
ATOM 1535 O O . GLY A 1 186 ? 8.065 13.094 -1.779 1.00 91.69 186 GLY A O 1
ATOM 1536 N N . GLY A 1 187 ? 8.577 14.366 -3.556 1.00 93.19 187 GLY A N 1
ATOM 1537 C CA . GLY A 1 187 ? 7.576 15.400 -3.278 1.00 93.19 187 GLY A CA 1
ATOM 1538 C C . GLY A 1 187 ? 6.135 14.876 -3.327 1.00 93.19 187 GLY A C 1
ATOM 1539 O O . GLY A 1 187 ? 5.338 15.198 -2.447 1.00 93.19 187 GLY A O 1
ATOM 1540 N N . LEU A 1 188 ? 5.807 14.028 -4.309 1.00 91.50 188 LEU A N 1
ATOM 1541 C CA . LEU A 1 188 ? 4.503 13.363 -4.401 1.00 91.50 188 LEU A CA 1
ATOM 1542 C C . LEU A 1 188 ? 4.244 12.445 -3.196 1.00 91.50 188 LEU A C 1
ATOM 1544 O O . LEU A 1 188 ? 3.150 12.486 -2.626 1.00 91.50 188 LEU A O 1
ATOM 1548 N N . THR A 1 189 ? 5.238 11.654 -2.786 1.00 91.75 189 THR A N 1
ATOM 1549 C CA . THR A 1 189 ? 5.143 10.769 -1.616 1.00 91.75 189 THR A CA 1
ATOM 1550 C C . THR A 1 189 ? 4.921 11.567 -0.337 1.00 91.75 189 THR A C 1
ATOM 1552 O O . THR A 1 189 ? 3.995 11.273 0.418 1.00 91.75 189 THR A O 1
ATOM 1555 N N . ALA A 1 190 ? 5.691 12.637 -0.126 1.00 93.94 190 ALA A N 1
ATOM 1556 C CA . ALA A 1 190 ? 5.521 13.519 1.025 1.00 93.94 190 ALA A CA 1
ATOM 1557 C C . ALA A 1 190 ? 4.136 14.191 1.038 1.00 93.94 190 ALA A C 1
ATOM 1559 O O . ALA A 1 190 ? 3.453 14.181 2.061 1.00 93.94 190 ALA A O 1
ATOM 1560 N N . GLY A 1 191 ? 3.682 14.721 -0.103 1.00 92.88 191 GLY A N 1
ATOM 1561 C CA . GLY A 1 191 ? 2.351 15.323 -0.227 1.00 92.88 191 GLY A CA 1
ATOM 1562 C C . GLY A 1 191 ? 1.224 14.326 0.055 1.00 92.88 191 GLY A C 1
ATOM 1563 O O . GLY A 1 191 ? 0.278 14.641 0.776 1.00 92.88 191 GLY A O 1
ATOM 1564 N N . THR A 1 192 ? 1.360 13.095 -0.441 1.00 90.12 192 THR A N 1
ATOM 1565 C CA . THR A 1 192 ? 0.428 11.997 -0.155 1.00 90.12 192 THR A CA 1
ATOM 1566 C C . THR A 1 192 ? 0.389 11.668 1.334 1.00 90.12 192 THR A C 1
ATOM 1568 O O . THR A 1 192 ? -0.692 11.565 1.913 1.00 90.12 192 THR A O 1
ATOM 1571 N N . ALA A 1 193 ? 1.554 11.548 1.973 1.00 93.25 193 ALA A N 1
ATOM 1572 C CA . ALA A 1 193 ? 1.652 11.289 3.403 1.00 93.25 193 ALA A CA 1
ATOM 1573 C C . ALA A 1 193 ? 0.962 12.393 4.219 1.00 93.25 193 ALA A C 1
ATOM 1575 O O . ALA A 1 193 ? 0.205 12.094 5.139 1.00 93.25 193 ALA A O 1
ATOM 1576 N N . VAL A 1 194 ? 1.131 13.666 3.841 1.00 94.56 194 VAL A N 1
ATOM 1577 C CA . VAL A 1 194 ? 0.422 14.786 4.481 1.00 94.56 194 VAL A CA 1
ATOM 1578 C C . VAL A 1 194 ? -1.093 14.625 4.361 1.00 94.56 194 VAL A C 1
ATOM 1580 O O . VAL A 1 194 ? -1.802 14.763 5.358 1.00 94.56 194 VAL A O 1
ATOM 1583 N N . VAL A 1 195 ? -1.603 14.288 3.175 1.00 90.88 195 VAL A N 1
ATOM 1584 C CA . VAL A 1 195 ? -3.040 14.055 2.966 1.00 90.88 195 VAL A CA 1
ATOM 1585 C C . VAL A 1 195 ? -3.558 12.913 3.844 1.00 90.88 195 VAL A C 1
ATOM 1587 O O . VAL A 1 195 ? -4.562 13.086 4.541 1.00 90.88 195 VAL A O 1
ATOM 1590 N N . VAL A 1 196 ? -2.861 11.773 3.852 1.00 90.75 196 VAL A N 1
ATOM 1591 C CA . VAL A 1 196 ? -3.207 10.596 4.666 1.00 90.75 196 VAL A CA 1
ATOM 1592 C C . VAL A 1 196 ? -3.198 10.938 6.151 1.00 90.75 196 VAL A C 1
ATOM 1594 O O . VAL A 1 196 ? -4.151 10.610 6.857 1.00 90.75 196 VAL A O 1
ATOM 1597 N N . TRP A 1 197 ? -2.186 11.667 6.623 1.00 93.81 197 TRP A N 1
ATOM 1598 C CA . TRP A 1 197 ? -2.121 12.134 8.004 1.00 93.81 197 TRP A CA 1
ATOM 1599 C C . TRP A 1 197 ? -3.326 13.013 8.357 1.00 93.81 197 TRP A C 1
ATOM 1601 O O . TRP A 1 197 ? -4.047 12.735 9.316 1.00 93.81 197 TRP A O 1
ATOM 1611 N N . LEU A 1 198 ? -3.596 14.057 7.571 1.00 92.44 198 LEU A N 1
ATOM 1612 C CA . LEU A 1 198 ? -4.683 14.997 7.857 1.00 92.44 198 LEU A CA 1
ATOM 1613 C C . LEU A 1 198 ? -6.049 14.301 7.928 1.00 92.44 198 LEU A C 1
ATOM 1615 O O . LEU A 1 198 ? -6.864 14.643 8.785 1.00 92.44 198 LEU A O 1
ATOM 1619 N N . TRP A 1 199 ? -6.283 13.296 7.084 1.00 89.44 199 TRP A N 1
ATOM 1620 C CA . TRP A 1 199 ? -7.561 12.585 7.022 1.00 89.44 199 TRP A CA 1
ATOM 1621 C C . TRP A 1 199 ? -7.685 11.423 8.005 1.00 89.44 199 TRP A C 1
ATOM 1623 O O . TRP A 1 199 ? -8.784 11.161 8.503 1.00 89.44 199 TRP A O 1
ATOM 1633 N N . PHE A 1 200 ? -6.583 10.734 8.301 1.00 91.50 200 PHE A N 1
ATOM 1634 C CA . PHE A 1 200 ? -6.592 9.472 9.041 1.00 91.50 200 PHE A CA 1
ATOM 1635 C C . PHE A 1 200 ? -5.758 9.498 10.326 1.00 91.50 200 PHE A C 1
ATOM 1637 O O . PHE A 1 200 ? -5.573 8.448 10.941 1.00 91.50 200 PHE A O 1
ATOM 1644 N N . ASN A 1 201 ? -5.346 10.682 10.805 1.00 94.00 201 ASN A N 1
ATOM 1645 C CA . ASN A 1 201 ? -4.586 10.840 12.054 1.00 94.00 201 ASN A CA 1
ATOM 1646 C C . ASN A 1 201 ? -5.201 10.092 13.243 1.00 94.00 201 ASN A C 1
ATOM 1648 O O . ASN A 1 201 ? -4.463 9.591 14.076 1.00 94.00 201 ASN A O 1
ATOM 1652 N N . ARG A 1 202 ? -6.532 9.966 13.334 1.00 94.25 202 ARG A N 1
ATOM 1653 C CA . ARG A 1 202 ? -7.187 9.260 14.449 1.00 94.25 202 ARG A CA 1
ATOM 1654 C C . ARG A 1 202 ? -6.839 7.774 14.478 1.00 94.25 202 ARG A C 1
ATOM 1656 O O . ARG A 1 202 ? -6.631 7.231 15.558 1.00 94.25 202 ARG A O 1
ATOM 1663 N N . ALA A 1 203 ? -6.770 7.142 13.308 1.00 94.12 203 ALA A N 1
ATOM 1664 C CA . ALA A 1 203 ? -6.374 5.746 13.180 1.00 94.12 203 ALA A CA 1
ATOM 1665 C C . ALA A 1 203 ? -4.873 5.593 13.441 1.00 94.12 203 ALA A C 1
ATOM 1667 O O . ALA A 1 203 ? -4.475 4.700 14.179 1.00 94.12 203 ALA A O 1
ATOM 1668 N N . LEU A 1 204 ? -4.062 6.516 12.911 1.00 95.88 204 LEU A N 1
ATOM 1669 C CA . LEU A 1 204 ? -2.613 6.529 13.119 1.00 95.88 204 LEU A CA 1
ATOM 1670 C C . LEU A 1 204 ? -2.259 6.682 14.607 1.00 95.88 204 LEU A C 1
ATOM 1672 O O . LEU A 1 204 ? -1.516 5.869 15.148 1.00 95.88 204 LEU A O 1
ATOM 1676 N N . TRP A 1 205 ? -2.879 7.639 15.302 1.00 96.25 205 TRP A N 1
ATOM 1677 C CA . TRP A 1 205 ? -2.722 7.829 16.745 1.00 96.25 205 TRP A CA 1
ATOM 1678 C C . TRP A 1 205 ? -3.186 6.621 17.554 1.00 96.25 205 TRP A C 1
ATOM 1680 O O . TRP A 1 205 ? -2.514 6.241 18.509 1.00 96.25 205 TRP A O 1
ATOM 1690 N N . ALA A 1 206 ? -4.318 6.012 17.189 1.00 95.38 206 ALA A N 1
ATOM 1691 C CA . ALA A 1 206 ? -4.783 4.793 17.847 1.00 95.38 206 ALA A CA 1
ATOM 1692 C C . ALA A 1 206 ? -3.793 3.634 17.666 1.00 95.38 206 ALA A C 1
ATOM 1694 O O . ALA A 1 206 ? -3.615 2.850 18.589 1.00 95.38 206 ALA A O 1
ATOM 1695 N N . GLY A 1 207 ? -3.107 3.586 16.523 1.00 94.56 207 GLY A N 1
ATOM 1696 C CA . GLY A 1 207 ? -2.006 2.672 16.236 1.00 94.56 207 GLY A CA 1
ATOM 1697 C C . GLY A 1 207 ? -0.672 3.009 16.905 1.00 94.56 207 GLY A C 1
ATOM 1698 O O . GLY A 1 207 ? 0.332 2.378 16.595 1.00 94.56 207 GLY A O 1
ATOM 1699 N N . GLY A 1 208 ? -0.626 4.024 17.776 1.00 94.94 208 GLY A N 1
ATOM 1700 C CA . GLY A 1 208 ? 0.602 4.472 18.441 1.00 94.94 208 GLY A CA 1
ATOM 1701 C C . GLY A 1 208 ? 1.514 5.341 17.570 1.00 94.94 208 GLY A C 1
ATOM 1702 O O . GLY A 1 208 ? 2.628 5.664 17.975 1.00 94.94 208 GLY A O 1
ATOM 1703 N N . MET A 1 209 ? 1.053 5.754 16.389 1.00 95.19 209 MET A N 1
ATOM 1704 C CA . MET A 1 209 ? 1.848 6.503 15.427 1.00 95.19 209 MET A CA 1
ATOM 1705 C C . MET A 1 209 ? 1.436 7.980 15.418 1.00 95.19 209 MET A C 1
ATOM 1707 O O . MET A 1 209 ? 0.468 8.391 14.778 1.00 95.19 209 MET A O 1
ATOM 1711 N N . GLY A 1 210 ? 2.193 8.795 16.156 1.00 95.94 210 GLY A N 1
ATOM 1712 C CA . GLY A 1 210 ? 2.113 10.255 16.070 1.00 95.94 210 GLY A CA 1
ATOM 1713 C C . GLY A 1 210 ? 2.653 10.792 14.733 1.00 95.94 210 GLY A C 1
ATOM 1714 O O . GLY A 1 210 ? 3.186 10.023 13.932 1.00 95.94 210 GLY A O 1
ATOM 1715 N N . PRO A 1 211 ? 2.591 12.116 14.486 1.00 95.69 211 PRO A N 1
ATOM 1716 C CA . PRO A 1 211 ? 2.979 12.697 13.198 1.00 95.69 211 PRO A CA 1
ATOM 1717 C C . PRO A 1 211 ? 4.442 12.412 12.870 1.00 95.69 211 PRO A C 1
ATOM 1719 O O . PRO A 1 211 ? 4.751 11.945 11.781 1.00 95.69 211 PRO A O 1
ATOM 1722 N N . VAL A 1 212 ? 5.339 12.627 13.837 1.00 96.56 212 VAL A N 1
ATOM 1723 C CA . VAL A 1 212 ? 6.777 12.376 13.669 1.00 96.56 212 VAL A CA 1
ATOM 1724 C C . VAL A 1 212 ? 7.035 10.912 13.318 1.00 96.56 212 VAL A C 1
ATOM 1726 O O . VAL A 1 212 ? 7.741 10.642 12.354 1.00 96.56 212 VAL A O 1
ATOM 1729 N N . GLY A 1 213 ? 6.419 9.978 14.050 1.00 96.75 213 GLY A N 1
ATOM 1730 C CA . GLY A 1 213 ? 6.563 8.544 13.789 1.00 96.75 213 GLY A CA 1
ATOM 1731 C C . GLY A 1 213 ? 6.033 8.142 12.413 1.00 96.75 213 GLY A C 1
ATOM 1732 O O . GLY A 1 213 ? 6.688 7.384 11.708 1.00 96.75 213 GLY A O 1
ATOM 1733 N N . PHE A 1 214 ? 4.894 8.701 11.997 1.00 96.94 214 PHE A N 1
ATOM 1734 C CA . PHE A 1 214 ? 4.304 8.419 10.691 1.00 96.94 214 PHE A CA 1
ATOM 1735 C C . PHE A 1 214 ? 5.172 8.926 9.541 1.00 96.94 214 PHE A C 1
ATOM 1737 O O . PHE A 1 214 ? 5.502 8.160 8.638 1.00 96.94 214 PHE A O 1
ATOM 1744 N N . PHE A 1 215 ? 5.592 10.192 9.579 1.00 97.44 215 PHE A N 1
ATOM 1745 C CA . PHE A 1 215 ? 6.438 10.745 8.523 1.00 97.44 215 PHE A CA 1
ATOM 1746 C C . PHE A 1 215 ? 7.825 10.095 8.491 1.00 97.44 215 PHE A C 1
ATOM 1748 O O . PHE A 1 215 ? 8.351 9.882 7.401 1.00 97.44 215 PHE A O 1
ATOM 1755 N N . ALA A 1 216 ? 8.392 9.730 9.646 1.00 97.56 216 ALA A N 1
ATOM 1756 C CA . ALA A 1 216 ? 9.645 8.980 9.708 1.00 97.56 216 ALA A CA 1
ATOM 1757 C C . ALA A 1 216 ? 9.505 7.585 9.077 1.00 97.56 216 ALA A C 1
ATOM 1759 O O . ALA A 1 216 ? 10.325 7.219 8.242 1.00 97.56 216 ALA A O 1
ATOM 1760 N N . ALA A 1 217 ? 8.436 6.848 9.397 1.00 97.19 217 ALA A N 1
ATOM 1761 C CA . ALA A 1 217 ? 8.184 5.528 8.819 1.00 97.19 217 ALA A CA 1
ATOM 1762 C C . ALA A 1 217 ? 7.935 5.588 7.301 1.00 97.19 217 ALA A C 1
ATOM 1764 O O . ALA A 1 217 ? 8.424 4.737 6.560 1.00 97.19 217 ALA A O 1
ATOM 1765 N N . VAL A 1 218 ? 7.222 6.610 6.809 1.00 97.00 218 VAL A N 1
ATOM 1766 C CA . VAL A 1 218 ? 7.062 6.829 5.359 1.00 97.00 218 VAL A CA 1
ATOM 1767 C C . VAL A 1 218 ? 8.400 7.161 4.701 1.00 97.00 218 VAL A C 1
ATOM 1769 O O . VAL A 1 218 ? 8.674 6.661 3.613 1.00 97.00 218 VAL A O 1
ATOM 1772 N N . ALA A 1 219 ? 9.235 7.988 5.336 1.00 97.00 219 ALA A N 1
ATOM 1773 C CA . ALA A 1 219 ? 10.560 8.314 4.818 1.00 97.00 219 ALA A CA 1
ATOM 1774 C C . ALA A 1 219 ? 11.469 7.075 4.754 1.00 97.00 219 ALA A C 1
ATOM 1776 O O . ALA A 1 219 ? 12.154 6.888 3.754 1.00 97.00 219 ALA A O 1
ATOM 1777 N N . GLU A 1 220 ? 11.421 6.202 5.760 1.00 96.94 220 GLU A N 1
ATOM 1778 C CA . GLU A 1 220 ? 12.168 4.940 5.783 1.00 96.94 220 GLU A CA 1
ATOM 1779 C C . GLU A 1 220 ? 11.728 3.987 4.659 1.00 96.94 220 GLU A C 1
ATOM 1781 O O . GLU A 1 220 ? 12.564 3.494 3.898 1.00 96.94 220 GLU A O 1
ATOM 1786 N N . GLU A 1 221 ? 10.419 3.774 4.486 1.00 95.88 221 GLU A N 1
ATOM 1787 C CA . GLU A 1 221 ? 9.898 2.950 3.385 1.00 95.88 221 GLU A CA 1
ATOM 1788 C C . GLU A 1 221 ? 10.206 3.553 2.009 1.00 95.88 221 GLU A C 1
ATOM 1790 O O . GLU A 1 221 ? 10.528 2.844 1.050 1.00 95.88 221 GLU A O 1
ATOM 1795 N N . TRP A 1 222 ? 10.166 4.880 1.905 1.00 96.19 222 TRP A N 1
ATOM 1796 C CA . TRP A 1 222 ? 10.559 5.592 0.698 1.00 96.19 222 TRP A CA 1
ATOM 1797 C C . TRP A 1 222 ? 12.054 5.434 0.386 1.00 96.19 222 TRP A C 1
ATOM 1799 O O . TRP A 1 222 ? 12.427 5.205 -0.770 1.00 96.19 222 TRP A O 1
ATOM 1809 N N . ASP A 1 223 ? 12.917 5.509 1.398 1.00 95.06 223 ASP A N 1
ATOM 1810 C CA . ASP A 1 223 ? 14.353 5.286 1.254 1.00 95.06 223 ASP A CA 1
ATOM 1811 C C . ASP A 1 223 ? 14.648 3.842 0.843 1.00 95.06 223 ASP A C 1
ATOM 1813 O O . ASP A 1 223 ? 15.468 3.623 -0.057 1.00 95.06 223 ASP A O 1
ATOM 1817 N N . ARG A 1 224 ? 13.925 2.859 1.398 1.00 95.06 224 ARG A N 1
ATOM 1818 C CA . ARG A 1 224 ? 13.981 1.459 0.951 1.00 95.06 224 ARG A CA 1
ATOM 1819 C C . ARG A 1 224 ? 13.638 1.339 -0.534 1.00 95.06 224 ARG A C 1
ATOM 1821 O O . ARG A 1 224 ? 14.405 0.746 -1.296 1.00 95.06 224 ARG A O 1
ATOM 1828 N N . ALA A 1 225 ? 12.541 1.949 -0.986 1.00 94.56 225 ALA A N 1
ATOM 1829 C CA . ALA A 1 225 ? 12.171 1.952 -2.403 1.00 94.56 225 ALA A CA 1
ATOM 1830 C C . ALA A 1 225 ? 13.251 2.618 -3.281 1.00 94.56 225 ALA A C 1
ATOM 1832 O O . ALA A 1 225 ? 13.620 2.098 -4.339 1.00 94.56 225 ALA A O 1
ATOM 1833 N N . CYS A 1 226 ? 13.829 3.734 -2.826 1.00 92.69 226 CYS A N 1
ATOM 1834 C CA . CYS A 1 226 ? 14.934 4.404 -3.512 1.00 92.69 226 CYS A CA 1
ATOM 1835 C C . CYS A 1 226 ? 16.181 3.516 -3.628 1.00 92.69 226 CYS A C 1
ATOM 1837 O O . CYS A 1 226 ? 16.849 3.540 -4.665 1.00 92.69 226 CYS A O 1
ATOM 1839 N N . GLN A 1 227 ? 16.508 2.741 -2.592 1.00 92.12 227 GLN A N 1
ATOM 1840 C CA . GLN A 1 227 ? 17.628 1.799 -2.612 1.00 92.12 227 GLN A CA 1
ATOM 1841 C C . GLN A 1 227 ? 17.401 0.689 -3.644 1.00 92.12 227 GLN A C 1
ATOM 1843 O O . GLN A 1 227 ? 18.290 0.444 -4.460 1.00 92.12 227 GLN A O 1
ATOM 1848 N N . LEU A 1 228 ? 16.198 0.105 -3.700 1.00 93.19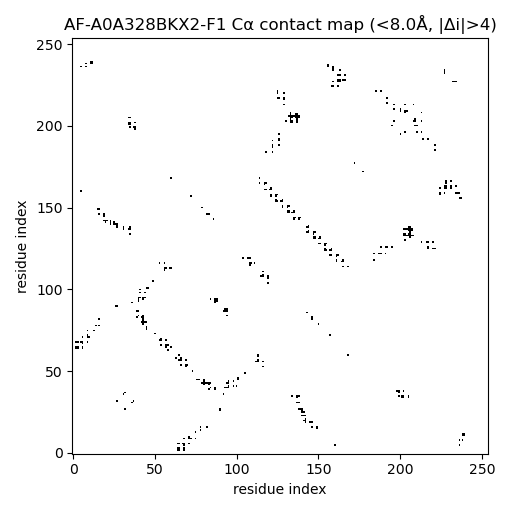 228 LEU A N 1
ATOM 1849 C CA . LEU A 1 228 ? 15.840 -0.906 -4.705 1.00 93.19 228 LEU A CA 1
ATOM 1850 C C . LEU A 1 228 ? 15.930 -0.362 -6.139 1.00 93.19 228 LEU A C 1
ATOM 1852 O O . LEU A 1 228 ? 16.417 -1.047 -7.035 1.00 93.19 228 LEU A O 1
ATOM 1856 N N . LEU A 1 229 ? 15.531 0.894 -6.364 1.00 90.81 229 LEU A N 1
ATOM 1857 C CA . LEU A 1 229 ? 15.679 1.550 -7.670 1.00 90.81 229 LEU A CA 1
ATOM 1858 C C . LEU A 1 229 ? 17.147 1.780 -8.067 1.00 90.81 229 LEU A C 1
ATOM 1860 O O . LEU A 1 229 ? 17.469 1.779 -9.258 1.00 90.81 229 LEU A O 1
ATOM 1864 N N . ARG A 1 230 ? 18.039 2.010 -7.092 1.00 88.12 230 ARG A N 1
ATOM 1865 C CA . ARG A 1 230 ? 19.488 2.162 -7.328 1.00 88.12 230 ARG A CA 1
ATOM 1866 C C . ARG A 1 230 ? 20.184 0.818 -7.528 1.00 88.12 230 ARG A C 1
ATOM 1868 O O . ARG A 1 230 ? 21.144 0.764 -8.291 1.00 88.12 230 ARG A O 1
ATOM 1875 N N . GLN A 1 231 ? 19.703 -0.233 -6.867 1.00 89.56 231 GLN A N 1
ATOM 1876 C CA . GLN A 1 231 ? 20.266 -1.583 -6.898 1.00 89.56 231 GLN A CA 1
ATOM 1877 C C . GLN A 1 231 ? 19.192 -2.616 -7.285 1.00 89.56 231 GLN A C 1
ATOM 1879 O O . GLN A 1 231 ? 18.748 -3.389 -6.435 1.00 89.56 231 GLN A O 1
ATOM 1884 N N 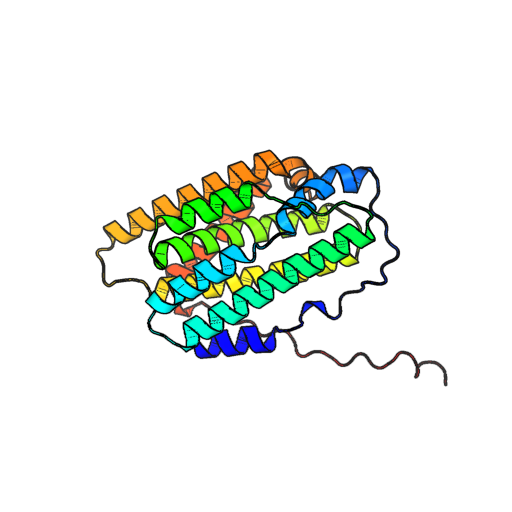. PRO A 1 232 ? 18.771 -2.674 -8.565 1.00 87.06 232 PRO A N 1
ATOM 1885 C CA . PRO A 1 232 ? 17.701 -3.580 -8.992 1.00 87.06 232 PRO A CA 1
ATOM 1886 C C . PRO A 1 232 ? 18.000 -5.066 -8.747 1.00 87.06 232 PRO A C 1
ATOM 1888 O O . PRO A 1 232 ? 17.073 -5.856 -8.588 1.00 87.06 232 PRO A O 1
ATOM 1891 N N . ASP A 1 233 ? 19.276 -5.453 -8.671 1.00 87.69 233 ASP A N 1
ATOM 1892 C CA . ASP A 1 233 ? 19.699 -6.831 -8.383 1.00 87.69 233 ASP A CA 1
ATOM 1893 C C . ASP A 1 233 ? 19.419 -7.260 -6.932 1.00 87.69 233 ASP A C 1
ATOM 1895 O O . ASP A 1 233 ? 19.378 -8.455 -6.632 1.00 87.69 233 ASP A O 1
ATOM 1899 N N . ALA A 1 234 ? 19.194 -6.300 -6.028 1.00 89.25 234 ALA A N 1
ATOM 1900 C CA . ALA A 1 234 ? 18.796 -6.564 -4.649 1.00 89.25 234 ALA A CA 1
ATOM 1901 C C . ALA A 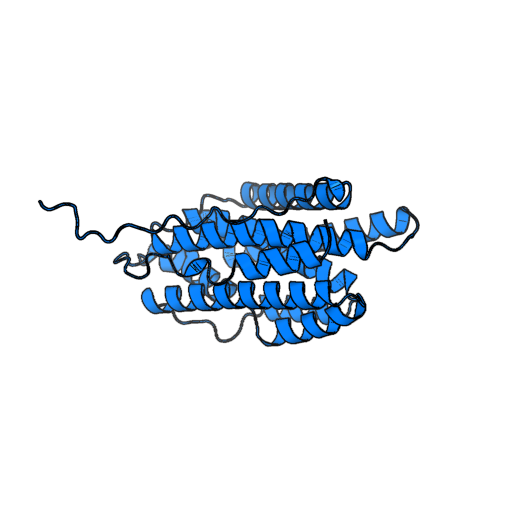1 234 ? 17.304 -6.916 -4.518 1.00 89.25 234 ALA A C 1
ATOM 1903 O O . ALA A 1 234 ? 16.889 -7.402 -3.466 1.00 89.25 234 ALA A O 1
ATOM 1904 N N . ILE A 1 235 ? 16.495 -6.695 -5.562 1.00 92.44 235 ILE A N 1
ATOM 1905 C CA . ILE A 1 235 ? 15.064 -7.004 -5.545 1.00 92.44 235 ILE A CA 1
ATOM 1906 C C . ILE A 1 235 ? 14.880 -8.520 -5.430 1.00 92.44 235 ILE A C 1
ATOM 1908 O O . ILE A 1 235 ? 15.462 -9.302 -6.187 1.00 92.44 235 ILE A O 1
ATOM 1912 N N . ARG A 1 236 ? 14.050 -8.944 -4.474 1.00 92.56 236 ARG A N 1
ATOM 1913 C CA . ARG A 1 236 ? 13.723 -10.350 -4.212 1.00 92.56 236 ARG A CA 1
ATOM 1914 C C . ARG A 1 236 ? 12.222 -10.573 -4.349 1.00 92.56 236 ARG A C 1
ATOM 1916 O O . ARG A 1 236 ? 11.422 -9.696 -4.029 1.00 92.56 236 ARG A O 1
ATOM 1923 N N . ILE A 1 237 ? 11.870 -11.772 -4.805 1.00 90.75 237 ILE A N 1
ATOM 1924 C CA . ILE A 1 237 ? 10.511 -12.297 -4.718 1.00 90.75 237 ILE A CA 1
ATOM 1925 C C . ILE A 1 237 ? 10.483 -13.226 -3.515 1.00 90.75 237 ILE A C 1
ATOM 1927 O O . ILE A 1 237 ? 11.145 -14.265 -3.526 1.00 90.75 237 ILE A O 1
ATOM 1931 N N . ASN A 1 238 ? 9.732 -12.847 -2.489 1.00 85.25 238 ASN A N 1
ATOM 1932 C CA . ASN A 1 238 ? 9.509 -13.690 -1.327 1.00 85.25 238 ASN A CA 1
ATOM 1933 C C . ASN A 1 238 ? 8.250 -14.513 -1.591 1.00 85.25 238 ASN A C 1
ATOM 1935 O O . ASN A 1 238 ? 7.141 -13.984 -1.588 1.00 85.25 238 ASN A O 1
ATOM 1939 N N . LEU A 1 239 ? 8.423 -15.803 -1.889 1.00 69.06 239 LEU A N 1
ATOM 1940 C CA . LEU A 1 239 ? 7.283 -16.696 -2.070 1.00 69.06 239 LEU A CA 1
ATOM 1941 C C . LEU A 1 239 ? 6.540 -16.860 -0.735 1.00 69.06 239 LEU A C 1
ATOM 1943 O O . LEU A 1 239 ? 7.195 -16.962 0.308 1.00 69.06 239 LEU A O 1
ATOM 1947 N N . PRO A 1 240 ? 5.197 -16.927 -0.747 1.00 62.12 240 PRO A N 1
ATOM 1948 C CA . PRO A 1 240 ? 4.439 -17.286 0.442 1.00 62.12 240 PRO A CA 1
ATOM 1949 C C . PRO A 1 240 ? 4.942 -18.630 0.976 1.00 62.12 240 PRO A C 1
ATOM 1951 O O . PRO A 1 240 ? 5.198 -19.548 0.191 1.00 62.12 240 PRO A O 1
ATOM 1954 N N . ALA A 1 241 ? 5.089 -18.759 2.297 1.00 54.72 241 ALA A N 1
ATOM 1955 C CA . ALA A 1 241 ? 5.421 -20.045 2.902 1.00 54.72 241 ALA A CA 1
ATOM 1956 C C . ALA A 1 241 ? 4.414 -21.116 2.425 1.00 54.72 241 ALA A C 1
ATOM 1958 O O . ALA A 1 241 ? 3.222 -20.806 2.299 1.00 54.72 241 ALA A O 1
ATOM 1959 N N . PRO A 1 242 ? 4.856 -22.354 2.128 1.00 49.34 242 PRO A N 1
ATOM 1960 C CA . PRO A 1 242 ? 3.948 -23.411 1.704 1.00 49.34 242 PRO A CA 1
ATOM 1961 C C . PRO A 1 242 ? 2.847 -23.586 2.751 1.00 49.34 242 PRO A C 1
ATOM 1963 O O . PRO A 1 242 ? 3.127 -23.663 3.948 1.00 49.34 242 PRO A O 1
ATOM 1966 N N . ARG A 1 243 ? 1.590 -23.620 2.293 1.00 54.91 243 ARG A N 1
ATOM 1967 C CA . ARG A 1 243 ? 0.421 -23.813 3.157 1.00 54.91 243 ARG A CA 1
ATOM 1968 C C . ARG A 1 243 ? 0.578 -25.154 3.870 1.00 54.91 243 ARG A C 1
ATOM 1970 O O . ARG A 1 243 ? 0.464 -26.197 3.231 1.00 54.91 243 ARG A O 1
ATOM 1977 N N . THR A 1 244 ? 0.849 -25.149 5.172 1.00 40.44 244 THR A N 1
ATOM 1978 C CA . THR A 1 244 ? 0.779 -26.378 5.964 1.00 40.44 244 THR A CA 1
ATOM 1979 C C . THR A 1 244 ? -0.693 -26.789 6.008 1.00 40.44 244 THR A C 1
ATOM 1981 O O . THR A 1 244 ? -1.505 -25.994 6.487 1.00 40.44 244 THR A O 1
ATOM 1984 N N . PRO A 1 245 ? -1.088 -27.973 5.509 1.00 40.16 245 PRO A N 1
ATOM 1985 C CA . PRO A 1 245 ? -2.460 -28.428 5.669 1.00 40.16 245 PRO A CA 1
ATOM 1986 C C . PRO A 1 245 ? -2.762 -28.504 7.168 1.00 40.16 245 PRO A C 1
ATOM 1988 O O . PRO A 1 245 ? -2.120 -29.258 7.902 1.00 40.16 245 PRO A O 1
ATOM 1991 N N . GLN A 1 246 ? -3.709 -27.691 7.642 1.00 42.69 246 GLN A N 1
ATOM 1992 C CA . GLN A 1 246 ? -4.245 -27.850 8.987 1.00 42.69 246 GLN A CA 1
ATOM 1993 C C . GLN A 1 246 ? -4.871 -29.247 9.052 1.00 42.69 246 GLN A C 1
ATOM 1995 O O . GLN A 1 246 ? -5.816 -29.540 8.318 1.00 42.69 246 GLN A O 1
ATOM 2000 N N . ARG A 1 247 ? -4.320 -30.139 9.891 1.00 36.91 247 ARG A N 1
ATOM 2001 C CA . ARG A 1 247 ? -4.988 -31.410 10.204 1.00 36.91 247 ARG A CA 1
ATOM 2002 C C . ARG A 1 247 ? -6.371 -31.060 10.764 1.00 36.91 247 ARG A C 1
ATOM 2004 O O . ARG A 1 247 ? -6.427 -30.252 11.695 1.00 36.91 247 ARG A O 1
ATOM 2011 N N . PRO A 1 248 ? -7.465 -31.630 10.233 1.00 39.69 248 PRO A N 1
ATOM 2012 C CA . PRO A 1 248 ? -8.782 -31.425 10.815 1.00 39.69 248 PRO A CA 1
ATOM 2013 C C . PRO A 1 248 ? -8.743 -31.818 12.295 1.00 39.69 248 PRO A C 1
ATOM 2015 O O . PRO A 1 248 ? -8.138 -32.826 12.665 1.00 39.69 248 PRO A O 1
ATOM 2018 N N . ALA A 1 249 ? -9.382 -31.014 13.145 1.00 47.78 249 ALA A N 1
ATOM 2019 C CA . ALA A 1 249 ? -9.379 -31.137 14.606 1.00 47.78 249 ALA A CA 1
ATOM 2020 C C . ALA A 1 249 ? -10.059 -32.417 15.154 1.00 47.78 249 ALA A C 1
ATOM 2022 O O . ALA A 1 249 ? -10.366 -32.491 16.340 1.00 47.78 249 ALA A O 1
ATOM 2023 N N . ALA A 1 250 ? -10.279 -33.436 14.321 1.00 46.59 250 ALA A N 1
ATOM 2024 C CA . ALA A 1 250 ? -11.003 -34.656 14.665 1.00 46.59 250 ALA A CA 1
ATOM 2025 C C . ALA A 1 250 ? -10.126 -35.799 15.226 1.00 46.59 250 ALA A C 1
ATOM 2027 O O . ALA A 1 250 ? -10.664 -36.836 15.586 1.00 46.59 250 ALA A O 1
ATOM 2028 N N . GLU A 1 251 ? -8.804 -35.636 15.362 1.00 46.06 251 GLU A N 1
ATOM 2029 C CA . GLU A 1 251 ? -7.899 -36.703 15.852 1.00 46.06 251 GLU A CA 1
ATOM 2030 C C . GLU A 1 251 ? -7.203 -36.385 17.192 1.00 46.06 251 GLU A C 1
ATOM 2032 O O . GLU A 1 251 ? -6.095 -36.844 17.455 1.00 46.06 251 GLU A O 1
ATOM 2037 N N . ARG A 1 252 ? -7.824 -35.586 18.070 1.00 44.91 252 ARG A N 1
ATOM 2038 C CA . ARG A 1 252 ? -7.326 -35.380 19.453 1.00 44.91 252 ARG A CA 1
ATOM 2039 C C . ARG A 1 252 ? -8.244 -35.934 20.545 1.00 44.91 252 ARG A C 1
ATOM 2041 O O . ARG A 1 252 ? -8.128 -35.538 21.700 1.00 44.91 252 ARG A O 1
ATOM 2048 N N . ALA A 1 253 ? -9.123 -36.862 20.184 1.00 47.09 253 ALA A N 1
ATOM 2049 C CA . ALA A 1 253 ? -9.902 -37.649 21.130 1.00 47.09 253 ALA A CA 1
ATOM 2050 C C . ALA A 1 253 ? -9.881 -39.125 20.706 1.00 47.09 253 ALA A C 1
ATOM 2052 O O . ALA A 1 253 ? -10.816 -39.610 20.075 1.00 47.09 253 ALA A O 1
ATOM 2053 N N . ALA A 1 254 ? -8.777 -39.803 21.014 1.00 40.06 254 ALA A N 1
ATOM 2054 C C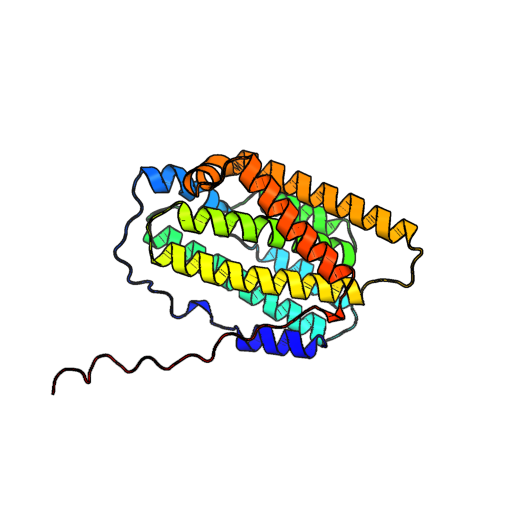A . ALA A 1 254 ? -8.681 -41.256 21.122 1.00 40.06 254 ALA A CA 1
ATOM 2055 C C . ALA A 1 254 ? -7.571 -41.590 22.123 1.00 40.06 254 ALA A C 1
ATOM 2057 O O . ALA A 1 254 ? -6.497 -40.951 22.021 1.00 40.06 254 ALA A O 1
#

Secondary structure (DSSP, 8-state):
--HHHHHHHHHHTTTTTTTS-TT------HHHIIIIIHHHHHHT---HHHHHHHHHHHGGG--HHHHHHHHHHHHHHHHHHHHHHHHHHHTTPPPPS--HHHHHHHHHHHSS-HHHHHHHHHHHHHHHHHHHHHHHHH---HHHHHHHHHHHHHHHHHHHHHHHHHHHH--S--HHHHHHHHHHHHHHHHHHHHHHHHHHHHHHHHTT--HHHHHHHHHHHHHHHHHHHH-GGG----PPPP------TTSS--

Organism: NCBI:txid2211146

Nearest PDB structures (foldseek):
  3ez0-assembly2_C  TM=6.589E-01  e=3.730E-02  Arthrobacter sp. FB24
  3ez0-assembly1_B  TM=6.147E-01  e=1.775E-01  Arthrobacter sp. FB24

Radius of gyration: 18.86 Å; Cα contacts (8 Å, |Δi|>4): 255; chains: 1; bounding box: 43×57×46 Å

InterPro domains:
  IPR009078 Ferritin-like superfamily [SSF47240] (13-174)